Protein AF-A0A2V8V6S0-F1 (afdb_monomer)

Sequence (334 aa):
MSLRTIFLAHAEADHEFARRLTEFLEFGCNVICDTDEGLILPGEDLIGKVENGLATDAIVLLLSEASCPARWPRERWEPVLFEEAHRARVELVTVLLSDCPFPTLLQRRNFVDARTNRLAALRLLKRWIWQRDRGPGQLLNAAFSADLEDFYSRLADKAGTLEVSGAAALRFAREASQQFEAVLWVPCFHRSLAQIAGELGSQLGLCLEGTTEENCRKIQDLLSARRCLLVLDAPDSNVVVALVPQGRTSTLVTFDSVSVVETPESLAYARTLISDRRYAEAYELLYCLLRSGVVPETCARELTWICEHWDRIEEANSLRFRYGPEPSEQLALF

Radius of gyration: 27.66 Å; Cα contacts (8 Å, |Δi|>4): 575; chains: 1; bounding box: 63×36×100 Å

Nearest PDB structures (foldseek):
  7tj4-assembly2_C  TM=7.757E-01  e=2.170E+00  Staphylococcus aureus
  7zub-assembly1_C  TM=7.692E-01  e=7.050E+00  Homo sapiens
  6vwp-assembly2_E  TM=5.386E-01  e=6.665E+00  Escherichia coli K-12
  6vwp-assembly2_C  TM=5.350E-01  e=5.957E+00  Escherichia coli K-12

pLDDT: mean 90.43, std 10.06, range [41.03, 98.19]

Secondary structure (DSSP, 8-state):
----EEEEEB-GGGHHHHHHHHHHHHHHSS-EEE-GGGB--TT--HHHHHHHHTTSSEEEEEE-TTTS-S---HHHHHIIIIIIHHHHTPEEEEEE-S-----GGGGGSEEEE-SS-HHHHHHHHHHHHHHHHHSS------PPPGGGHHHIIIIISS--EEEE-HHHHHHHHHHGGGGSSEEEEEE-TT--HHHHHHHHHHHHT--B-S-HHHHHHHHHHHHHHS-EEEEEES--HHHHHHH--SSS-EEEEESS-S---PPP-SHHHHHHHHHTTBHHHHHHHHHHHHHTTSSHHHHHHHHHHHHHHTT-HHHHHHHHHHHS----------

Foldseek 3Di:
DQFAEEEEADEPVCLVLLVVLQVQQVLQHNYHYPRVLNYADVPGASLNSLVVCLQGQEYEYEDDQRRDDPDDDCVRRVCSVPVSSVVSNYAYAYEYQYDDDDDCVNVVAHYHYPPPPVVVSSQLVLLQSLVVVVHPGGRDDDDDPPVCVVVCVAALSAAHEDEDAPVNVVVCCVRCCSSFNHEAEFEAVPDDLLRRLLSLCVVVVHQQLAASQVSLVVQLVVQQAGQYEYEYFQHDPVNCVSHVHNHRYHYYYHNHGPDDDDDDLDPVSLVVCVVSNSLNVSLVSLVVCCVVVNVNLVSLVSNLVSCVSHVVNVSSVVSCVVRNPDPDPPPPPD

Mean predicted aligned error: 6.52 Å

Structure (mmCIF, N/CA/C/O backbone):
data_AF-A0A2V8V6S0-F1
#
_entry.id   AF-A0A2V8V6S0-F1
#
loop_
_atom_site.group_PDB
_atom_site.id
_atom_site.type_symbol
_atom_site.label_atom_id
_atom_site.label_alt_id
_atom_site.label_comp_id
_atom_site.label_asym_id
_atom_site.label_entity_id
_atom_site.label_seq_id
_atom_site.pdbx_PDB_ins_code
_atom_site.Cartn_x
_atom_site.Cartn_y
_atom_site.Cartn_z
_atom_site.occupancy
_atom_site.B_iso_or_equiv
_atom_site.auth_seq_id
_atom_site.auth_comp_id
_atom_site.auth_asym_id
_atom_site.auth_atom_id
_atom_site.pdbx_PDB_model_num
ATOM 1 N N . MET A 1 1 ? -16.111 1.915 -3.598 1.00 55.75 1 MET A N 1
ATOM 2 C CA . MET A 1 1 ? -15.662 3.315 -3.442 1.00 55.75 1 MET A CA 1
ATOM 3 C C . MET A 1 1 ? -14.436 3.269 -2.565 1.00 55.75 1 MET A C 1
ATOM 5 O O . MET A 1 1 ? -14.460 2.506 -1.606 1.00 55.75 1 MET A O 1
ATOM 9 N N . SER A 1 2 ? -13.383 3.989 -2.945 1.00 77.88 2 SER A N 1
ATOM 10 C CA . SER A 1 2 ? -12.164 4.044 -2.140 1.00 77.88 2 SER A CA 1
ATOM 11 C C . SER A 1 2 ? -12.395 4.956 -0.943 1.00 77.88 2 SER A C 1
ATOM 13 O O . SER A 1 2 ? -12.969 6.030 -1.124 1.00 77.88 2 SER A O 1
ATOM 15 N N . LEU A 1 3 ? -12.019 4.499 0.252 1.00 87.19 3 LEU A N 1
ATOM 16 C CA . LEU A 1 3 ? -12.174 5.281 1.478 1.00 87.19 3 LEU A CA 1
ATOM 17 C C . LEU A 1 3 ? -11.109 6.378 1.490 1.00 87.19 3 LEU A C 1
ATOM 19 O O . LEU A 1 3 ? -9.930 6.078 1.314 1.00 87.19 3 LEU A O 1
ATOM 23 N N . ARG A 1 4 ? -11.510 7.631 1.697 1.00 93.50 4 ARG A N 1
ATOM 24 C CA . ARG A 1 4 ? -10.605 8.784 1.765 1.00 93.50 4 ARG A CA 1
ATOM 25 C C . ARG A 1 4 ? -10.715 9.533 3.077 1.00 93.50 4 ARG A C 1
ATOM 27 O O . ARG A 1 4 ? -9.692 10.006 3.555 1.00 93.50 4 ARG A O 1
ATOM 34 N N . THR A 1 5 ? -11.907 9.637 3.654 1.00 96.69 5 THR A N 1
ATOM 35 C CA . THR A 1 5 ? -12.117 10.328 4.934 1.00 96.69 5 THR A CA 1
ATOM 36 C C . THR A 1 5 ? -12.611 9.368 6.006 1.00 96.69 5 THR A C 1
ATOM 38 O O . THR A 1 5 ? -13.506 8.552 5.767 1.00 96.69 5 THR A O 1
ATOM 41 N N . ILE A 1 6 ? -12.001 9.443 7.189 1.00 97.50 6 ILE A N 1
ATOM 42 C CA . ILE A 1 6 ? -12.352 8.611 8.339 1.00 97.50 6 ILE A CA 1
ATOM 43 C C . ILE A 1 6 ? -12.619 9.499 9.549 1.00 97.50 6 ILE A C 1
ATOM 45 O O . ILE A 1 6 ? -11.730 10.199 10.017 1.00 97.50 6 ILE A O 1
ATOM 49 N N . PHE A 1 7 ? -13.815 9.409 10.114 1.00 98.12 7 PHE A N 1
ATOM 50 C CA . PHE A 1 7 ? -14.162 10.098 11.351 1.00 98.12 7 PHE A CA 1
ATOM 51 C C . PHE A 1 7 ? -13.888 9.203 12.567 1.00 98.12 7 PHE A C 1
ATOM 53 O O . PHE A 1 7 ? -14.372 8.068 12.620 1.00 98.12 7 PHE A O 1
ATOM 60 N N . LEU A 1 8 ? -13.135 9.684 13.562 1.00 98.19 8 LEU A N 1
ATOM 61 C CA . LEU A 1 8 ? -12.822 8.911 14.773 1.00 98.19 8 LEU A CA 1
ATOM 62 C C . LEU A 1 8 ? -13.657 9.403 15.959 1.00 98.19 8 LEU A C 1
ATOM 64 O O . LEU A 1 8 ? -13.245 10.316 16.663 1.00 98.19 8 LEU A O 1
ATOM 68 N N . ALA A 1 9 ? -14.805 8.785 16.233 1.00 97.88 9 ALA A N 1
ATOM 69 C CA . ALA A 1 9 ? -15.647 9.176 17.366 1.00 97.88 9 ALA A CA 1
ATOM 70 C C . ALA A 1 9 ? -15.114 8.572 18.678 1.00 97.88 9 ALA A C 1
ATOM 72 O O . ALA A 1 9 ? -15.084 7.344 18.829 1.00 97.88 9 ALA A O 1
ATOM 73 N N . HIS A 1 10 ? -14.682 9.418 19.620 1.00 98.00 10 HIS A N 1
ATOM 74 C CA . HIS A 1 10 ? -13.967 8.966 20.820 1.00 98.00 10 HIS A CA 1
ATOM 75 C C . HIS A 1 10 ? -14.057 9.932 22.008 1.00 98.00 10 HIS A C 1
ATOM 77 O O . HIS A 1 10 ? -14.316 11.120 21.840 1.00 98.00 10 HIS A O 1
ATOM 83 N N . ALA A 1 11 ? -13.835 9.426 23.223 1.00 97.56 11 ALA A N 1
ATOM 84 C CA . ALA A 1 11 ? -13.769 10.254 24.428 1.00 97.56 11 ALA A CA 1
ATOM 85 C C . ALA A 1 11 ? -12.364 10.833 24.647 1.00 97.56 11 ALA A C 1
ATOM 87 O O . ALA A 1 11 ? -11.380 10.251 24.200 1.00 97.56 11 ALA A O 1
ATOM 88 N N . GLU A 1 12 ? -12.257 11.913 25.425 1.00 96.81 12 GLU A N 1
ATOM 89 C CA . GLU A 1 12 ? -10.976 12.544 25.800 1.00 96.81 12 GLU A CA 1
ATOM 90 C C . GLU A 1 12 ? -9.948 11.538 26.346 1.00 96.81 12 GLU A C 1
ATOM 92 O O . GLU A 1 12 ? -8.777 11.566 25.978 1.00 96.81 12 GLU A O 1
ATOM 97 N N . ALA A 1 13 ? -10.392 10.579 27.166 1.00 96.88 13 ALA A N 1
ATOM 98 C CA . ALA A 1 13 ? -9.525 9.539 27.724 1.00 96.88 13 ALA A CA 1
ATOM 99 C C . ALA A 1 13 ? -8.892 8.619 26.657 1.00 96.88 13 ALA A C 1
ATOM 101 O O . ALA A 1 13 ? -7.851 8.012 26.908 1.00 96.88 13 ALA A O 1
ATOM 102 N N . ASP A 1 14 ? -9.501 8.527 25.472 1.00 97.62 14 ASP A N 1
ATOM 103 C CA . ASP A 1 14 ? -9.060 7.696 24.351 1.00 97.62 14 ASP A CA 1
ATOM 104 C C . ASP A 1 14 ? -8.341 8.510 23.258 1.00 97.62 14 ASP A C 1
ATOM 106 O O . ASP A 1 14 ? -7.892 7.937 22.260 1.00 97.62 14 ASP A O 1
ATOM 110 N N . HIS A 1 15 ? -8.200 9.830 23.432 1.00 97.00 15 HIS A N 1
ATOM 111 C CA . HIS A 1 15 ? -7.678 10.741 22.408 1.00 97.00 15 HIS A CA 1
ATOM 112 C C . HIS A 1 15 ? -6.252 10.389 21.969 1.00 97.00 15 HIS A C 1
ATOM 114 O O . HIS A 1 15 ? -5.923 10.422 20.783 1.00 97.00 15 HIS A O 1
ATOM 120 N N . GLU A 1 16 ? -5.407 9.933 22.897 1.00 97.12 16 GLU A N 1
ATOM 121 C CA . GLU A 1 16 ? -4.062 9.473 22.548 1.00 97.12 16 GLU A CA 1
ATOM 122 C C . GLU A 1 16 ? -4.091 8.252 21.612 1.00 97.12 16 GLU A C 1
ATOM 124 O O . GLU A 1 16 ? -3.303 8.167 20.665 1.00 97.12 16 GLU A O 1
ATOM 129 N N . PHE A 1 17 ? -5.002 7.302 21.851 1.00 97.56 17 PHE A N 1
ATOM 130 C CA . PHE A 1 17 ? -5.165 6.145 20.975 1.00 97.56 17 PHE A CA 1
ATOM 131 C C . PHE A 1 17 ? -5.710 6.569 19.609 1.00 97.56 17 PHE A C 1
ATOM 133 O O . PHE A 1 17 ? -5.192 6.100 18.596 1.00 97.56 17 PHE A O 1
ATOM 140 N N . ALA A 1 18 ? -6.696 7.471 19.576 1.00 98.00 18 ALA A N 1
ATOM 141 C CA . ALA A 1 18 ? -7.246 8.017 18.338 1.00 98.00 18 ALA A CA 1
ATOM 142 C C . ALA A 1 18 ? -6.154 8.683 17.487 1.00 98.00 18 ALA A C 1
ATOM 144 O O . ALA A 1 18 ? -5.999 8.340 16.320 1.00 98.00 18 ALA A O 1
ATOM 145 N N . ARG A 1 19 ? -5.305 9.525 18.090 1.00 98.00 19 ARG A N 1
ATOM 146 C CA . ARG A 1 19 ? -4.177 10.176 17.404 1.00 98.00 19 ARG A CA 1
ATOM 147 C C . ARG A 1 19 ? -3.168 9.171 16.844 1.00 98.00 19 ARG A C 1
ATOM 149 O O . ARG A 1 19 ? -2.745 9.296 15.699 1.00 98.00 19 ARG A O 1
ATOM 156 N N . ARG A 1 20 ? -2.798 8.146 17.621 1.00 97.50 20 ARG A N 1
ATOM 157 C CA . ARG A 1 20 ? -1.903 7.072 17.145 1.00 97.50 20 ARG A CA 1
ATOM 158 C C . ARG A 1 20 ? -2.529 6.274 16.001 1.00 97.50 20 ARG A C 1
ATOM 160 O O . ARG A 1 20 ? -1.823 5.874 15.079 1.00 97.50 20 ARG A O 1
ATOM 167 N N . LEU A 1 21 ? -3.835 6.014 16.071 1.00 97.81 21 LEU A N 1
ATOM 168 C CA . LEU A 1 21 ? -4.572 5.351 15.001 1.00 97.81 21 LEU A CA 1
ATOM 169 C C . LEU A 1 21 ? -4.559 6.211 13.732 1.00 97.81 21 LEU A C 1
ATOM 171 O O . LEU A 1 21 ? -4.250 5.683 12.670 1.00 97.81 21 LEU A O 1
ATOM 175 N N . THR A 1 22 ? -4.801 7.515 13.850 1.00 98.00 22 THR A N 1
ATOM 176 C CA . THR A 1 22 ? -4.700 8.476 12.744 1.00 98.00 22 THR A CA 1
ATOM 177 C C . THR A 1 22 ? -3.333 8.441 12.088 1.00 98.00 22 THR A C 1
ATOM 179 O O . THR A 1 22 ? -3.247 8.132 10.906 1.00 98.00 22 THR A O 1
ATOM 182 N N . GLU A 1 23 ? -2.255 8.635 12.851 1.00 96.75 23 GLU A N 1
ATOM 183 C CA . GLU A 1 23 ? -0.890 8.590 12.309 1.00 96.75 23 GLU A CA 1
ATOM 184 C C . GLU A 1 23 ? -0.616 7.275 11.566 1.00 96.75 23 GLU A C 1
ATOM 186 O O . GLU A 1 23 ? -0.041 7.267 10.478 1.00 96.75 23 GLU A O 1
ATOM 191 N N . PHE A 1 24 ? -1.063 6.152 12.133 1.00 97.00 24 PHE A N 1
ATOM 192 C CA . PHE A 1 24 ? -0.881 4.835 11.536 1.00 97.00 24 PHE A CA 1
ATOM 193 C C . PHE A 1 24 ? -1.668 4.657 10.231 1.00 97.00 24 PHE A C 1
ATOM 195 O O . PHE A 1 24 ? -1.145 4.088 9.268 1.00 97.00 24 PHE A O 1
ATOM 202 N N . LEU A 1 25 ? -2.924 5.110 10.194 1.00 96.12 25 LEU A N 1
ATOM 203 C CA . LEU A 1 25 ? -3.791 4.985 9.027 1.00 96.12 25 LEU A CA 1
ATOM 204 C C . LEU A 1 25 ? -3.408 5.975 7.928 1.00 96.12 25 LEU A C 1
ATOM 206 O O . LEU A 1 25 ? -3.307 5.558 6.784 1.00 96.12 25 LEU A O 1
ATOM 210 N N . GLU A 1 26 ? -3.127 7.236 8.237 1.00 95.38 26 GLU A N 1
ATOM 211 C CA . GLU A 1 26 ? -2.705 8.230 7.238 1.00 95.38 26 GLU A CA 1
ATOM 212 C C . GLU A 1 26 ? -1.331 7.891 6.647 1.00 95.38 26 GLU A C 1
ATOM 214 O O . GLU A 1 26 ? -1.088 8.054 5.450 1.00 95.38 26 GLU A O 1
ATOM 219 N N . PHE A 1 27 ? -0.422 7.332 7.454 1.00 93.31 27 PHE A N 1
ATOM 220 C CA . PHE A 1 27 ? 0.830 6.800 6.928 1.00 93.31 27 PHE A CA 1
ATOM 221 C C . PHE A 1 27 ? 0.596 5.552 6.061 1.00 93.31 27 PHE A C 1
ATOM 223 O O . PHE A 1 27 ? 1.146 5.438 4.959 1.00 93.31 27 PHE A O 1
ATOM 230 N N . GLY A 1 28 ? -0.199 4.601 6.558 1.00 92.75 28 GLY A N 1
ATOM 231 C CA . GLY A 1 28 ? -0.378 3.266 5.982 1.00 92.75 28 GLY A CA 1
ATOM 232 C C . GLY A 1 28 ? -1.436 3.147 4.880 1.00 92.75 28 GLY A C 1
ATOM 233 O O . GLY A 1 28 ? -1.465 2.127 4.193 1.00 92.75 28 GLY A O 1
ATOM 234 N N . CYS A 1 29 ? -2.277 4.159 4.705 1.00 91.81 29 CYS A N 1
ATOM 235 C CA . CYS A 1 29 ? -3.378 4.232 3.746 1.00 91.81 29 CYS A CA 1
ATOM 236 C C . CYS A 1 29 ? -3.431 5.636 3.125 1.00 91.81 29 CYS A C 1
ATOM 238 O O . CYS A 1 29 ? -2.877 6.591 3.656 1.00 91.81 29 CYS A O 1
ATOM 240 N N . ASN A 1 30 ? -4.119 5.793 1.996 1.00 89.75 30 ASN A N 1
ATOM 241 C CA . ASN A 1 30 ? -4.345 7.107 1.378 1.00 89.75 30 ASN A CA 1
ATOM 242 C C . ASN A 1 30 ? -5.616 7.771 1.938 1.00 89.75 30 ASN A C 1
ATOM 244 O O . ASN A 1 30 ? -6.517 8.125 1.180 1.00 89.75 30 ASN A O 1
ATOM 248 N N . VAL A 1 31 ? -5.690 7.888 3.266 1.00 94.62 31 VAL A N 1
ATOM 249 C CA . VAL A 1 31 ? -6.842 8.435 4.003 1.00 94.62 31 VAL A CA 1
ATOM 250 C C . VAL A 1 31 ? -6.445 9.671 4.801 1.00 94.62 31 VAL A C 1
ATOM 252 O O . VAL A 1 31 ? -5.266 9.864 5.088 1.00 94.62 31 VAL A O 1
ATOM 255 N N . ILE A 1 32 ? -7.441 10.470 5.166 1.00 96.88 32 ILE A N 1
ATOM 256 C CA . ILE A 1 32 ? -7.360 11.597 6.097 1.00 96.88 32 ILE A CA 1
ATOM 257 C C . ILE A 1 32 ? -8.317 11.293 7.250 1.00 96.88 32 ILE A C 1
ATOM 259 O O . ILE A 1 32 ? -9.442 10.842 7.000 1.00 96.88 32 ILE A O 1
ATOM 263 N N . CYS A 1 33 ? -7.876 11.494 8.492 1.00 97.50 33 CYS A N 1
ATOM 264 C CA . CYS A 1 33 ? -8.685 11.181 9.668 1.00 97.50 33 CYS A CA 1
ATOM 265 C C . CYS A 1 33 ? -9.085 12.432 10.460 1.00 97.50 33 CYS A C 1
ATOM 267 O O . CYS A 1 33 ? -8.239 13.136 11.015 1.00 97.50 33 CYS A O 1
ATOM 269 N N . ASP A 1 34 ? -10.391 12.627 10.629 1.00 97.25 34 ASP A N 1
ATOM 270 C CA . ASP A 1 34 ? -10.972 13.705 11.428 1.00 97.25 34 ASP A CA 1
ATOM 271 C C . ASP A 1 34 ? -10.947 13.300 12.907 1.00 97.25 34 ASP A C 1
ATOM 273 O O . ASP A 1 34 ? -11.906 12.764 13.470 1.00 97.25 34 ASP A O 1
ATOM 277 N N . THR A 1 35 ? -9.780 13.488 13.526 1.00 97.25 35 THR A N 1
ATOM 278 C CA . THR A 1 35 ? -9.541 13.096 14.923 1.00 97.25 35 THR A CA 1
ATOM 279 C C . THR A 1 35 ? -10.143 14.124 15.869 1.00 97.25 35 THR A C 1
ATOM 281 O O . THR A 1 35 ? -11.018 13.789 16.658 1.00 97.25 35 THR A O 1
ATOM 284 N N . ASP A 1 36 ? -9.732 15.386 15.763 1.00 96.31 36 ASP A N 1
ATOM 285 C CA . ASP A 1 36 ? -10.125 16.426 16.721 1.00 96.31 36 ASP A CA 1
ATOM 286 C C . ASP A 1 36 ? -11.634 16.715 16.685 1.00 96.31 36 ASP A C 1
ATOM 288 O O . ASP A 1 36 ? -12.263 16.879 17.727 1.00 96.31 36 ASP A O 1
ATOM 292 N N . GLU A 1 37 ? -12.253 16.696 15.501 1.00 95.25 37 GLU A N 1
ATOM 293 C CA . GLU A 1 37 ? -13.707 16.872 15.359 1.00 95.25 37 GLU A CA 1
ATOM 294 C C . GLU A 1 37 ? -14.506 15.711 15.980 1.00 95.25 37 GLU A C 1
ATOM 296 O O . GLU A 1 37 ? -15.631 15.889 16.471 1.00 95.25 37 GLU A O 1
ATOM 301 N N . GLY A 1 38 ? -13.904 14.521 16.005 1.00 96.00 38 GLY A N 1
ATOM 302 C CA . GLY A 1 38 ? -14.465 13.309 16.587 1.00 96.00 38 GLY A CA 1
ATOM 303 C C . GLY A 1 38 ? -14.388 13.222 18.112 1.00 96.00 38 GLY A C 1
ATOM 304 O O . GLY A 1 38 ? -15.022 12.338 18.699 1.00 96.00 38 GLY A O 1
ATOM 305 N N . LEU A 1 39 ? -13.684 14.149 18.769 1.00 97.44 39 LEU A N 1
ATOM 306 C CA . LEU A 1 39 ? -13.567 14.212 20.224 1.00 97.44 39 LEU A CA 1
ATOM 307 C C . LEU A 1 39 ? -14.901 14.591 20.883 1.00 97.44 39 LEU A C 1
ATOM 309 O O . LEU A 1 39 ? -15.422 15.680 20.647 1.00 97.44 39 LEU A O 1
ATOM 313 N N . ILE A 1 40 ? -15.449 13.715 21.728 1.00 96.31 40 ILE A N 1
ATOM 314 C CA . ILE A 1 40 ? -16.681 13.958 22.495 1.00 96.31 40 ILE A CA 1
ATOM 315 C C . ILE A 1 40 ? -16.444 15.086 23.505 1.00 96.31 40 ILE A C 1
ATOM 317 O O . ILE A 1 40 ? -15.696 14.920 24.472 1.00 96.31 40 ILE A O 1
ATOM 321 N N . LEU A 1 41 ? -17.113 16.222 23.297 1.00 95.06 41 LEU A N 1
ATOM 322 C CA . LEU A 1 41 ? -17.029 17.386 24.17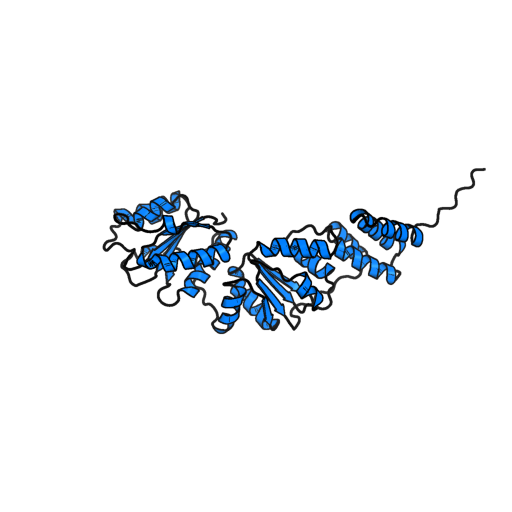6 1.00 95.06 41 LEU A CA 1
ATOM 323 C C . LEU A 1 41 ? -18.058 17.314 25.321 1.00 95.06 41 LEU A C 1
ATOM 325 O O . LEU A 1 41 ? -19.015 16.536 25.267 1.00 95.06 41 LEU A O 1
ATOM 329 N N . PRO A 1 42 ? -17.913 18.140 26.377 1.00 91.44 42 PRO A N 1
ATOM 330 C CA . PRO A 1 42 ? -18.890 18.194 27.458 1.00 91.44 42 PRO A CA 1
ATOM 331 C C . PRO A 1 42 ? -20.312 18.487 26.956 1.00 91.44 42 PRO A C 1
ATOM 333 O O . PRO A 1 42 ? -20.564 19.516 26.335 1.00 91.44 42 PRO A O 1
ATOM 336 N N . GLY A 1 43 ? -21.253 17.594 27.276 1.00 89.81 43 GLY A N 1
ATOM 337 C CA . GLY A 1 43 ? -22.654 17.688 26.844 1.00 89.81 43 GLY A CA 1
ATOM 338 C C . GLY A 1 43 ? -22.965 16.962 25.532 1.00 89.81 43 GLY A C 1
ATOM 339 O O . GLY A 1 43 ? -24.138 16.825 25.194 1.00 89.81 43 GLY A O 1
ATOM 340 N N . GLU A 1 44 ? -21.948 16.459 24.834 1.00 93.19 44 GLU A N 1
ATOM 341 C CA . GLU A 1 44 ? -22.098 15.568 23.686 1.00 93.19 44 GLU A CA 1
ATOM 342 C C . GLU A 1 44 ? -22.032 14.098 24.120 1.00 93.19 44 GLU A C 1
ATOM 344 O O . GLU A 1 44 ? -21.654 13.764 25.246 1.00 93.19 44 GLU A O 1
ATOM 349 N N . ASP A 1 45 ? -22.381 13.196 23.207 1.00 91.88 45 ASP A N 1
ATOM 350 C CA . ASP A 1 45 ? -22.153 11.767 23.379 1.00 91.88 45 ASP A CA 1
ATOM 351 C C . ASP A 1 45 ? -21.752 11.092 22.068 1.00 91.88 45 ASP A C 1
ATOM 353 O O . ASP A 1 45 ? -21.773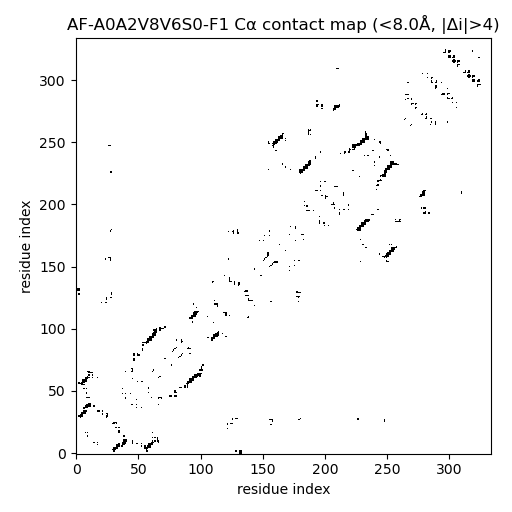 11.688 20.988 1.00 91.88 45 ASP A O 1
ATOM 357 N N . LEU A 1 46 ? -21.366 9.820 22.182 1.00 93.25 46 LEU A N 1
ATOM 358 C CA . LEU A 1 46 ? -20.877 9.024 21.065 1.00 93.25 46 LEU A CA 1
ATOM 359 C C . LEU A 1 46 ? -21.887 8.932 19.913 1.00 93.25 46 LEU A C 1
ATOM 361 O O . LEU A 1 46 ? -21.472 8.933 18.760 1.00 93.25 46 LEU A O 1
ATOM 365 N N . ILE A 1 47 ? -23.192 8.863 20.204 1.00 92.94 47 ILE A N 1
ATOM 366 C CA . ILE A 1 47 ? -24.227 8.759 19.164 1.00 92.94 47 ILE A CA 1
ATOM 367 C C . ILE A 1 47 ? -24.329 10.071 18.392 1.00 92.94 47 ILE A C 1
ATOM 369 O O . ILE A 1 47 ? -24.301 10.036 17.165 1.00 92.94 47 ILE A O 1
ATOM 373 N N . GLY A 1 48 ? -24.342 11.209 19.094 1.00 92.75 48 GLY A N 1
ATOM 374 C CA . GLY A 1 48 ? -24.315 12.527 18.453 1.00 92.75 48 GLY A CA 1
ATOM 375 C C . GLY A 1 48 ? -23.074 12.737 17.580 1.00 92.75 48 GLY A C 1
ATOM 376 O O . GLY A 1 48 ? -23.153 13.305 16.493 1.00 92.75 48 GLY A O 1
ATOM 377 N N . LYS A 1 49 ? -21.917 12.201 17.987 1.00 94.69 49 LYS A N 1
ATOM 378 C CA . LYS A 1 49 ? -20.710 12.236 17.147 1.00 94.69 49 LYS A CA 1
ATOM 379 C C . LYS A 1 49 ? -20.837 11.438 15.856 1.00 94.69 49 LYS A C 1
ATOM 381 O O . LYS A 1 49 ? -20.258 11.844 14.853 1.00 94.69 49 LYS A O 1
ATOM 386 N N . VAL A 1 50 ? -21.591 10.339 15.845 1.00 93.19 50 VAL A N 1
ATOM 387 C CA . VAL A 1 50 ? -21.836 9.599 14.598 1.00 93.19 50 VAL A CA 1
ATOM 388 C C . VAL A 1 50 ? -22.625 10.447 13.612 1.00 93.19 50 VAL A C 1
ATOM 390 O O . VAL A 1 50 ? -22.266 10.464 12.440 1.00 93.19 50 VAL A O 1
ATOM 393 N N . GLU A 1 51 ? -23.640 11.178 14.082 1.00 93.31 51 GLU A N 1
ATOM 394 C CA . GLU A 1 51 ? -24.436 12.085 13.243 1.00 93.31 51 GLU A CA 1
ATOM 395 C C . GLU A 1 51 ? -23.544 13.143 12.568 1.00 93.31 51 GLU A C 1
ATOM 397 O O . GLU A 1 51 ? -23.663 13.373 11.363 1.00 93.31 51 GLU A O 1
ATOM 402 N N . ASN A 1 52 ? -22.580 13.706 13.307 1.00 93.62 52 ASN A N 1
ATOM 403 C CA . ASN A 1 52 ? -21.599 14.656 12.766 1.00 93.62 52 ASN A CA 1
ATOM 404 C C . ASN A 1 52 ? -20.695 14.028 11.688 1.00 93.62 52 ASN A C 1
ATOM 406 O O . ASN A 1 52 ? -20.343 14.685 10.711 1.00 93.62 52 ASN A O 1
ATOM 410 N N . GLY A 1 53 ? -20.338 12.751 11.848 1.00 93.69 53 GLY A N 1
ATOM 411 C CA . GLY A 1 53 ? -19.446 12.021 10.945 1.00 93.69 53 GLY A CA 1
ATOM 412 C C . GLY A 1 53 ? -20.110 11.443 9.690 1.00 93.69 53 GLY A C 1
ATOM 413 O O . GLY A 1 53 ? -19.407 10.872 8.856 1.00 93.69 53 GLY A O 1
ATOM 414 N N . LEU A 1 54 ? -21.434 11.563 9.511 1.00 94.62 54 LEU A N 1
ATOM 415 C CA . LEU A 1 54 ? -22.171 10.921 8.403 1.00 94.62 54 LEU A CA 1
ATOM 416 C C . LEU A 1 54 ? -21.735 11.373 6.998 1.00 94.62 54 LEU A C 1
ATOM 418 O O . LEU A 1 54 ? -22.042 10.693 6.022 1.00 94.62 54 LEU A O 1
ATOM 422 N N . ALA A 1 55 ? -21.042 12.510 6.881 1.00 93.75 55 ALA A N 1
ATOM 423 C CA . ALA A 1 55 ? -20.504 13.010 5.615 1.00 93.75 55 ALA A CA 1
ATOM 424 C C . ALA A 1 55 ? -19.170 12.352 5.199 1.00 93.75 55 ALA A C 1
ATOM 426 O O . ALA A 1 55 ? -18.696 12.600 4.089 1.00 93.75 55 ALA A O 1
ATOM 427 N N . THR A 1 56 ? -18.560 11.545 6.072 1.00 95.50 56 THR A N 1
ATOM 428 C CA . THR A 1 56 ? -17.296 10.839 5.802 1.00 95.50 56 THR A CA 1
ATOM 429 C C . THR A 1 56 ? -17.515 9.482 5.130 1.00 95.50 56 THR A C 1
ATOM 431 O O . THR A 1 56 ? -18.632 8.963 5.095 1.00 95.50 56 THR A O 1
ATOM 434 N N . ASP A 1 57 ? -16.450 8.883 4.589 1.00 95.12 57 ASP A N 1
ATOM 435 C CA . ASP A 1 57 ? -16.538 7.555 3.967 1.00 95.12 57 ASP A CA 1
ATOM 436 C C . ASP A 1 57 ? -16.633 6.424 5.006 1.00 95.12 57 ASP A C 1
ATOM 438 O O . ASP A 1 57 ? -17.254 5.382 4.758 1.00 95.12 57 ASP A O 1
ATOM 442 N N . ALA A 1 58 ? -16.018 6.614 6.178 1.00 95.56 58 ALA A N 1
ATOM 443 C CA . ALA A 1 58 ? -16.077 5.671 7.286 1.00 95.56 58 ALA A CA 1
ATOM 444 C C . ALA A 1 58 ? -16.066 6.364 8.653 1.00 95.56 58 ALA A C 1
ATOM 446 O O . ALA A 1 58 ? -15.369 7.352 8.858 1.00 95.56 58 ALA A O 1
ATOM 447 N N . ILE A 1 59 ? -16.761 5.772 9.622 1.00 97.06 59 ILE A N 1
ATOM 448 C CA . ILE A 1 59 ? -16.743 6.195 11.024 1.00 97.06 59 ILE A CA 1
ATOM 449 C C . ILE A 1 59 ? -16.181 5.054 11.868 1.00 97.06 59 ILE A C 1
ATOM 451 O O . ILE A 1 59 ? -16.694 3.932 11.834 1.00 97.06 59 ILE A O 1
ATOM 455 N N . VAL A 1 60 ? -15.153 5.348 12.662 1.00 97.56 60 VAL A N 1
ATOM 456 C CA . VAL A 1 60 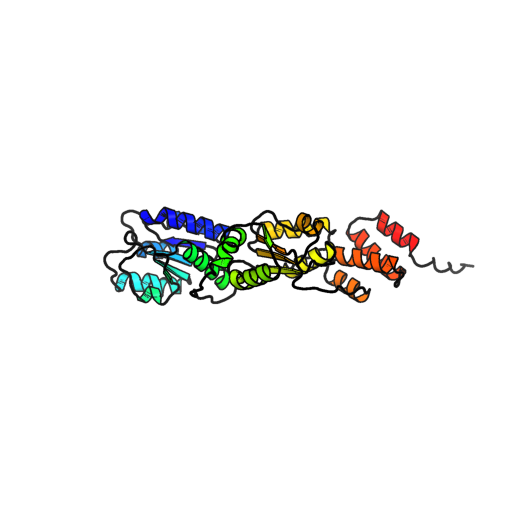? -14.608 4.434 13.669 1.00 97.56 60 VAL A CA 1
ATOM 457 C C . VAL A 1 60 ? -15.109 4.860 15.045 1.00 97.56 60 VAL A C 1
ATOM 459 O O . VAL A 1 60 ? -14.784 5.938 15.535 1.00 97.56 60 VAL A O 1
ATOM 462 N N . LEU A 1 61 ? -15.889 3.990 15.681 1.00 97.25 61 LEU A N 1
ATOM 463 C CA . LEU A 1 61 ? -16.370 4.157 17.048 1.00 97.25 61 LEU A CA 1
ATOM 464 C C . LEU A 1 61 ? -15.356 3.563 18.021 1.00 97.25 61 LEU A C 1
ATOM 466 O O . LEU A 1 61 ? -15.178 2.342 18.049 1.00 97.25 61 LEU A O 1
ATOM 470 N N . LEU A 1 62 ? -14.721 4.401 18.836 1.00 97.88 62 LEU A N 1
ATOM 471 C CA . LEU A 1 62 ? -13.844 3.947 19.911 1.00 97.88 62 LEU A CA 1
ATOM 472 C C . LEU A 1 62 ? -14.668 3.741 21.185 1.00 97.88 62 LEU A C 1
ATOM 474 O O . LEU A 1 62 ? -15.078 4.699 21.839 1.00 97.88 62 LEU A O 1
ATOM 478 N N . LEU A 1 63 ? -14.943 2.480 21.522 1.00 97.12 63 LEU A N 1
ATOM 479 C CA . LEU A 1 63 ? -15.727 2.106 22.697 1.00 97.12 63 LEU A CA 1
ATOM 480 C C . LEU A 1 63 ? -14.824 1.918 23.914 1.00 97.12 63 LEU A C 1
ATOM 482 O O . LEU A 1 63 ? -13.973 1.028 23.945 1.00 97.12 63 LEU A O 1
ATOM 486 N N . SER A 1 64 ? -15.064 2.723 24.937 1.00 96.44 64 SER A N 1
ATOM 487 C CA . SER A 1 64 ? -14.459 2.620 26.257 1.00 96.44 64 SER A CA 1
ATOM 488 C C . SER A 1 64 ? -15.508 2.929 27.322 1.00 96.44 64 SER A C 1
ATOM 490 O O . SER A 1 64 ? -16.621 3.367 27.019 1.00 96.44 64 SER A O 1
ATOM 492 N N . GLU A 1 65 ? -15.154 2.733 28.589 1.00 95.06 65 GLU A N 1
ATOM 493 C CA . GLU A 1 65 ? -15.971 3.192 29.718 1.00 95.06 65 GLU A CA 1
ATOM 494 C C . GLU A 1 65 ? -16.264 4.704 29.649 1.00 95.06 65 GLU A C 1
ATOM 496 O O . GLU A 1 65 ? -17.344 5.131 30.045 1.00 95.06 65 GLU A O 1
ATOM 501 N N . ALA A 1 66 ? -15.341 5.504 29.102 1.00 93.88 66 ALA A N 1
ATOM 502 C CA . ALA A 1 66 ? -15.475 6.956 29.012 1.00 93.88 66 ALA A CA 1
ATOM 503 C C . ALA A 1 66 ? -16.338 7.420 27.826 1.00 93.88 66 ALA A C 1
ATOM 505 O O . ALA A 1 66 ? -16.968 8.473 27.912 1.00 93.88 66 ALA A O 1
ATOM 506 N N . SER A 1 67 ? -16.370 6.666 26.722 1.00 93.62 67 SER A N 1
ATOM 507 C CA . SER A 1 67 ? -17.161 7.022 25.534 1.00 93.62 67 SER A CA 1
ATOM 508 C C . SER A 1 67 ? -18.562 6.412 25.533 1.00 93.62 67 SER A C 1
ATOM 510 O O . SER A 1 67 ? -19.478 6.957 24.911 1.00 93.62 67 SER A O 1
ATOM 512 N N . CYS A 1 68 ? -18.753 5.285 26.223 1.00 90.94 68 CYS A N 1
ATOM 513 C CA . CYS A 1 68 ? -20.031 4.588 26.232 1.00 90.94 68 CYS A CA 1
ATOM 514 C C . CYS A 1 68 ? -21.020 5.235 27.209 1.00 90.94 68 CYS A C 1
ATOM 516 O O . CYS A 1 68 ? -20.725 5.369 28.399 1.00 90.94 68 CYS A O 1
ATOM 518 N N . PRO A 1 69 ? -22.248 5.559 26.767 1.00 84.81 69 PRO A N 1
ATOM 519 C CA . PRO A 1 69 ? -23.284 5.988 27.687 1.00 84.81 69 PRO A CA 1
ATOM 520 C C . PRO A 1 69 ? -23.661 4.847 28.641 1.00 84.81 69 PRO A C 1
ATOM 522 O O . PRO A 1 69 ? -23.734 3.678 28.259 1.00 84.81 69 PRO A O 1
ATOM 525 N N . ALA A 1 70 ? -24.005 5.199 29.882 1.00 81.00 70 ALA A N 1
ATOM 526 C CA . ALA A 1 70 ? -24.436 4.229 30.894 1.00 81.00 70 ALA A CA 1
ATOM 527 C C . ALA A 1 70 ? -25.698 3.441 30.484 1.00 81.00 70 ALA A C 1
ATOM 529 O O . ALA A 1 70 ? -25.956 2.350 30.994 1.00 81.00 70 ALA A O 1
ATOM 530 N N . ARG A 1 71 ? -26.513 3.997 29.577 1.00 84.44 71 ARG A N 1
ATOM 531 C CA . ARG A 1 71 ? -27.696 3.347 29.003 1.00 84.44 71 ARG A CA 1
ATOM 532 C C . ARG A 1 71 ? -27.721 3.534 27.492 1.00 84.44 71 ARG A C 1
ATOM 534 O O . ARG A 1 71 ? -27.499 4.635 27.002 1.00 84.44 71 ARG A O 1
ATOM 541 N N . TRP A 1 72 ? -28.100 2.470 26.789 1.00 88.31 72 TRP A N 1
ATOM 542 C CA . TRP A 1 72 ? -28.253 2.433 25.334 1.00 88.31 72 TRP A CA 1
ATOM 543 C C . TRP A 1 72 ? -29.725 2.228 24.942 1.00 88.31 72 TRP A C 1
ATOM 545 O O . TRP A 1 72 ? -30.101 1.122 24.541 1.00 88.31 72 TRP A O 1
ATOM 555 N N . PRO A 1 73 ? -30.585 3.256 25.084 1.00 90.19 73 PRO A N 1
ATOM 556 C CA . PRO A 1 73 ? -31.974 3.165 24.645 1.00 90.19 73 PRO A CA 1
ATOM 557 C C . PRO A 1 73 ? -32.008 2.907 23.140 1.00 90.19 73 PRO A C 1
ATOM 559 O O . PRO A 1 73 ? -31.408 3.649 22.358 1.00 90.19 73 PRO A O 1
ATOM 562 N N . ARG A 1 74 ? -32.664 1.813 22.748 1.00 88.31 74 ARG A N 1
ATOM 563 C CA . ARG A 1 74 ? -32.663 1.306 21.371 1.00 88.31 74 ARG A CA 1
ATOM 564 C C . ARG A 1 74 ? -33.188 2.344 20.386 1.00 88.31 74 ARG A C 1
ATOM 566 O O . ARG A 1 74 ? -32.625 2.502 19.311 1.00 88.31 74 ARG A O 1
ATOM 573 N N . GLU A 1 75 ? -34.181 3.110 20.820 1.00 91.31 75 GLU A N 1
ATOM 574 C CA . GLU A 1 75 ? -34.830 4.186 20.074 1.00 91.31 75 GLU A CA 1
ATOM 575 C C . GLU A 1 75 ? -33.863 5.317 19.696 1.00 91.31 75 GLU A C 1
ATOM 577 O O . GLU A 1 75 ? -34.154 6.077 18.780 1.00 91.31 75 GLU A O 1
ATOM 582 N N . ARG A 1 76 ? -32.724 5.437 20.395 1.00 89.56 76 ARG A N 1
ATOM 583 C CA . ARG A 1 76 ? -31.736 6.492 20.158 1.00 89.56 76 ARG A CA 1
ATOM 584 C C . ARG A 1 76 ? -30.603 6.056 19.237 1.00 89.56 76 ARG A C 1
ATOM 586 O O . ARG A 1 76 ? -30.236 6.798 18.339 1.00 89.56 76 ARG A O 1
ATOM 593 N N . TRP A 1 77 ? -30.010 4.888 19.479 1.00 91.56 77 TRP A N 1
ATOM 594 C CA . TRP A 1 77 ? -28.800 4.489 18.752 1.00 91.56 77 TRP A CA 1
ATOM 595 C C . TRP A 1 77 ? -29.094 3.692 17.478 1.00 91.56 77 TRP A C 1
ATOM 597 O O . TRP A 1 77 ? -28.319 3.778 16.532 1.00 91.56 77 TRP A O 1
ATOM 607 N N . GLU A 1 78 ? -30.173 2.900 17.425 1.00 92.00 78 GLU A N 1
ATOM 608 C CA . GLU A 1 78 ? -30.442 2.034 16.267 1.00 92.00 78 GLU A CA 1
ATOM 609 C C . GLU A 1 78 ? -30.686 2.837 14.978 1.00 92.00 78 GLU A C 1
ATOM 611 O O . GLU A 1 78 ? -30.034 2.514 13.981 1.00 92.00 78 GLU A O 1
ATOM 616 N N . PRO A 1 79 ? -31.503 3.915 14.976 1.00 94.06 79 PRO A N 1
ATOM 617 C CA . PRO A 1 79 ? -31.712 4.720 13.772 1.00 94.06 79 PRO A CA 1
ATOM 618 C C . PRO A 1 79 ? -30.404 5.323 13.246 1.00 94.06 79 PRO A C 1
ATOM 620 O O . PRO A 1 79 ? -30.087 5.166 12.070 1.00 94.06 79 PRO A O 1
ATOM 623 N N . VAL A 1 80 ? -29.590 5.906 14.129 1.00 92.56 80 VAL A N 1
ATOM 624 C CA . VAL A 1 80 ? -28.331 6.569 13.756 1.00 92.56 80 VAL A CA 1
ATOM 625 C C . VAL A 1 80 ? -27.298 5.559 13.241 1.00 92.56 80 VAL A C 1
ATOM 627 O O . VAL A 1 80 ? -26.780 5.680 12.130 1.00 92.56 80 VAL A O 1
ATOM 630 N N . LEU A 1 81 ? -27.018 4.507 14.019 1.00 92.06 81 LEU A N 1
ATOM 631 C CA . LEU A 1 81 ? -25.931 3.568 13.720 1.00 92.06 81 LEU A CA 1
ATOM 632 C C . LEU A 1 81 ? -26.267 2.578 12.593 1.00 92.06 81 LEU A C 1
ATOM 634 O O . LEU A 1 81 ? -25.356 1.974 12.019 1.00 92.06 81 LEU A O 1
ATOM 638 N N . PHE A 1 82 ? -27.551 2.358 12.286 1.00 90.44 82 PHE A N 1
ATOM 639 C CA . PHE A 1 82 ? -27.971 1.392 11.268 1.00 90.44 82 PHE A CA 1
ATOM 640 C C . PHE A 1 82 ? -28.661 2.036 10.078 1.00 90.44 82 PHE A C 1
ATOM 642 O O . PHE A 1 82 ? -28.261 1.739 8.955 1.00 90.44 82 PHE A O 1
ATOM 649 N N . GLU A 1 83 ? -29.685 2.859 10.290 1.00 92.25 83 GLU A N 1
ATOM 650 C CA . GLU A 1 83 ? -30.499 3.390 9.195 1.00 92.25 83 GLU A CA 1
ATOM 651 C C . GLU A 1 83 ? -29.837 4.597 8.536 1.00 92.25 83 GLU A C 1
ATOM 653 O O . GLU A 1 83 ? -29.672 4.616 7.315 1.00 92.25 83 GLU A O 1
ATOM 658 N N . GLU A 1 84 ? -29.425 5.583 9.330 1.00 93.81 84 GLU A N 1
ATOM 659 C CA . GLU A 1 84 ? -28.803 6.813 8.842 1.00 93.81 84 GLU A CA 1
ATOM 660 C C . GLU A 1 84 ? -27.410 6.546 8.290 1.00 93.81 84 GLU A C 1
ATOM 662 O O . GLU A 1 84 ? -27.144 6.914 7.147 1.00 93.81 84 GLU A O 1
ATOM 667 N N . ALA A 1 85 ? -26.573 5.801 9.020 1.00 92.06 85 ALA A N 1
ATOM 668 C CA . ALA A 1 85 ? -25.267 5.377 8.523 1.00 92.06 85 ALA A CA 1
ATOM 669 C C . ALA A 1 85 ? -25.377 4.618 7.184 1.00 92.06 85 ALA A C 1
ATOM 671 O O . ALA A 1 85 ? -24.644 4.882 6.230 1.00 92.06 85 ALA A O 1
ATOM 672 N N . HIS A 1 86 ? -26.355 3.714 7.060 1.00 91.25 86 HIS A N 1
ATOM 673 C CA . HIS A 1 86 ? -26.584 2.998 5.805 1.00 91.25 86 HIS A CA 1
ATOM 674 C C . HIS A 1 86 ? -27.091 3.916 4.684 1.00 91.25 86 HIS A C 1
ATOM 676 O O . HIS A 1 86 ? -26.637 3.798 3.545 1.00 91.25 86 HIS A O 1
ATOM 682 N N . ARG A 1 87 ? -28.002 4.848 4.992 1.00 93.75 87 ARG A N 1
ATOM 683 C CA . ARG A 1 87 ? -28.539 5.826 4.033 1.00 93.75 87 ARG A CA 1
ATOM 684 C C . ARG A 1 87 ? -27.454 6.770 3.517 1.00 93.75 87 ARG A C 1
ATOM 686 O O . ARG A 1 87 ? -27.412 7.028 2.316 1.00 93.75 87 ARG A O 1
ATOM 693 N N . ALA A 1 88 ? -26.577 7.231 4.405 1.00 93.19 88 ALA A N 1
ATOM 694 C CA . ALA A 1 88 ? -25.408 8.041 4.081 1.00 93.19 88 ALA A CA 1
ATOM 695 C C . ALA A 1 88 ? -24.309 7.239 3.362 1.00 93.19 88 ALA A C 1
ATOM 697 O O . ALA A 1 88 ? -23.398 7.825 2.791 1.00 93.19 88 ALA A O 1
ATOM 698 N N . ARG A 1 89 ? -24.430 5.901 3.323 1.00 91.31 89 ARG A N 1
ATOM 699 C CA . ARG A 1 89 ? -23.442 4.965 2.760 1.00 91.31 89 ARG A CA 1
ATOM 700 C C . ARG A 1 89 ? -22.075 5.049 3.444 1.00 91.31 89 ARG A C 1
ATOM 702 O O . ARG A 1 89 ? -21.074 4.681 2.832 1.00 91.31 89 ARG A O 1
ATOM 709 N N . VAL A 1 90 ? -22.055 5.475 4.705 1.00 92.94 90 VAL A N 1
ATOM 710 C CA . VAL A 1 90 ? -20.849 5.505 5.529 1.00 92.94 90 VAL A CA 1
ATOM 711 C C . VAL A 1 90 ? -20.607 4.128 6.140 1.00 92.94 90 VAL A C 1
ATOM 713 O O . VAL A 1 90 ? -21.524 3.456 6.628 1.00 92.94 90 VAL A O 1
ATOM 716 N N . GLU A 1 91 ? -19.362 3.671 6.086 1.00 92.88 91 GLU A N 1
ATOM 717 C CA . GLU A 1 91 ? -18.980 2.405 6.697 1.00 92.88 91 GLU A CA 1
ATOM 718 C C . GLU A 1 91 ? -18.720 2.587 8.192 1.00 92.88 91 GLU A C 1
ATOM 720 O O . GLU A 1 91 ? -17.843 3.342 8.601 1.00 92.88 91 GLU A O 1
ATOM 725 N N . LEU A 1 92 ? -19.459 1.855 9.022 1.00 93.56 92 LEU A N 1
ATOM 726 C CA . LEU A 1 92 ? -19.281 1.895 10.469 1.00 93.56 92 LEU A CA 1
ATOM 727 C C . LEU A 1 92 ? -18.329 0.787 10.918 1.00 93.56 92 LEU A C 1
ATOM 729 O O . LEU A 1 92 ? -18.592 -0.391 10.654 1.00 93.56 92 LEU A O 1
ATOM 733 N N . VAL A 1 93 ? -17.274 1.154 11.644 1.00 95.38 93 VAL A N 1
ATOM 734 C CA . VAL A 1 93 ? -16.345 0.231 12.303 1.00 95.38 93 VAL A CA 1
ATOM 735 C C . VAL A 1 93 ? -16.344 0.491 13.801 1.00 95.38 93 VAL A C 1
ATOM 737 O O . VAL A 1 93 ? -16.269 1.626 14.245 1.00 95.38 93 VAL A O 1
ATOM 740 N N . THR A 1 94 ? -16.428 -0.561 14.604 1.00 95.88 94 THR A N 1
ATOM 741 C CA . THR A 1 94 ? -16.399 -0.471 16.067 1.00 95.88 94 THR A CA 1
ATOM 742 C C . THR A 1 94 ? -15.088 -1.033 16.597 1.00 95.88 94 THR A C 1
ATOM 744 O O . THR A 1 94 ? -14.695 -2.129 16.205 1.00 95.88 94 THR A O 1
ATOM 747 N N . VAL A 1 95 ? -14.428 -0.315 17.503 1.00 97.00 95 VAL A N 1
ATOM 748 C CA . VAL A 1 95 ? -13.182 -0.734 18.154 1.00 97.00 95 VAL A CA 1
ATOM 749 C C . VAL A 1 95 ? -13.378 -0.698 19.664 1.00 97.00 95 VAL A C 1
ATOM 751 O O . VAL A 1 95 ? -13.604 0.361 20.238 1.00 97.00 95 VAL A O 1
ATOM 754 N N . LEU A 1 96 ? -13.283 -1.852 20.318 1.00 96.88 96 LEU A N 1
ATOM 755 C CA . LEU A 1 96 ? -13.427 -1.975 21.768 1.00 96.88 96 LEU A CA 1
ATOM 756 C C . LEU A 1 96 ? -12.073 -1.791 22.465 1.00 96.88 96 LEU A C 1
ATOM 758 O O . LEU A 1 96 ? -11.184 -2.627 22.311 1.00 96.88 96 LEU A O 1
ATOM 762 N N . LEU A 1 97 ? -11.919 -0.713 23.236 1.00 97.31 97 LEU A N 1
ATOM 763 C CA . LEU A 1 97 ? -10.683 -0.344 23.938 1.00 97.31 97 LEU A CA 1
ATOM 764 C C . LEU A 1 97 ? -10.647 -0.809 25.397 1.00 97.31 97 LEU A C 1
ATOM 766 O O . LEU A 1 97 ? -9.568 -1.128 25.904 1.00 97.31 97 LEU A O 1
ATOM 770 N N . SER A 1 98 ? -11.802 -0.854 26.062 1.00 95.62 98 SER A N 1
ATOM 771 C CA . SER A 1 98 ? -11.965 -1.358 27.430 1.00 95.62 98 SER A CA 1
ATOM 772 C C . SER A 1 98 ? -13.345 -1.983 27.632 1.00 95.62 98 SER A C 1
ATOM 774 O O . SER A 1 98 ? -14.232 -1.852 26.786 1.00 95.62 98 SER A O 1
ATOM 776 N N . ASP A 1 99 ? -13.522 -2.705 28.738 1.00 94.06 99 ASP A N 1
ATOM 777 C CA . ASP A 1 99 ? -14.822 -3.267 29.098 1.00 94.06 99 ASP A CA 1
ATOM 778 C C . ASP A 1 99 ? -15.836 -2.148 29.346 1.00 94.06 99 ASP A C 1
ATOM 780 O O . ASP A 1 99 ? -15.636 -1.278 30.189 1.00 94.06 99 ASP A O 1
ATOM 784 N N . CYS A 1 100 ? -16.934 -2.168 28.595 1.00 93.31 100 CYS A N 1
ATOM 785 C CA . CYS A 1 100 ? -17.991 -1.169 28.678 1.00 93.31 100 CYS A CA 1
ATOM 786 C C . CYS A 1 100 ? -19.334 -1.765 28.223 1.00 93.31 100 CYS A C 1
ATOM 788 O O . CYS A 1 100 ? -19.361 -2.761 27.490 1.00 93.31 100 CYS A O 1
ATOM 790 N N . PRO A 1 101 ? -20.472 -1.197 28.659 1.00 90.50 101 PRO A N 1
ATOM 791 C CA . PRO A 1 101 ? -21.776 -1.621 28.173 1.00 90.50 101 PRO A CA 1
ATOM 792 C C . PRO A 1 101 ? -21.997 -1.102 26.747 1.00 90.50 101 PRO A C 1
ATOM 794 O O . PRO A 1 101 ? -21.982 0.105 26.518 1.00 90.50 101 PRO A O 1
ATOM 797 N N . PHE A 1 102 ? -22.262 -2.002 25.798 1.00 92.38 102 PHE A N 1
ATOM 798 C CA . PHE A 1 102 ? -22.658 -1.649 24.431 1.00 92.38 102 PHE A CA 1
ATOM 799 C C . PHE A 1 102 ? -23.651 -2.674 23.842 1.00 92.38 102 PHE A C 1
ATOM 801 O O . PHE A 1 102 ? -23.701 -3.823 24.295 1.00 92.38 102 PHE A O 1
ATOM 808 N N . PRO A 1 103 ? -24.459 -2.303 22.830 1.00 91.56 103 PRO A N 1
ATOM 809 C CA . PRO A 1 103 ? -25.387 -3.223 22.184 1.00 91.56 103 PRO A CA 1
ATOM 810 C C . PRO A 1 103 ? -24.639 -4.307 21.405 1.00 91.56 103 PRO A C 1
ATOM 812 O O . PRO A 1 103 ? -23.874 -4.017 20.487 1.00 91.56 103 PRO A O 1
ATOM 815 N N . THR A 1 104 ? -24.929 -5.578 21.688 1.00 90.25 104 THR A N 1
ATOM 816 C CA . THR A 1 104 ? -24.295 -6.726 21.007 1.00 90.25 104 THR A CA 1
ATOM 817 C C . THR A 1 104 ? -24.526 -6.741 19.492 1.00 90.25 104 THR A C 1
ATOM 819 O O . THR A 1 104 ? -23.763 -7.359 18.754 1.00 90.25 104 THR A O 1
ATOM 822 N N . LEU A 1 105 ? -25.536 -6.016 18.998 1.00 90.56 105 LEU A N 1
ATOM 823 C CA . LEU A 1 105 ? -25.781 -5.823 17.567 1.00 90.56 105 LEU A CA 1
ATOM 824 C C . LEU A 1 105 ? -24.603 -5.157 16.836 1.00 90.56 105 LEU A C 1
ATOM 826 O O . LEU A 1 105 ? -24.414 -5.443 15.655 1.00 90.56 105 LEU A O 1
ATOM 830 N N . LEU A 1 106 ? -23.772 -4.360 17.519 1.00 90.50 106 LEU A N 1
ATOM 831 C CA . LEU A 1 106 ? -22.561 -3.771 16.929 1.00 90.50 106 LEU A CA 1
ATOM 832 C C . LEU A 1 106 ? -21.528 -4.832 16.521 1.00 90.50 106 LEU A C 1
ATOM 834 O O . LEU A 1 106 ? -20.824 -4.655 15.531 1.00 90.50 106 LEU A O 1
ATOM 838 N N . GLN A 1 107 ? -21.502 -5.985 17.199 1.00 90.44 107 GLN A N 1
ATOM 839 C CA . GLN A 1 107 ? -20.602 -7.097 16.860 1.00 90.44 107 GLN A CA 1
ATOM 840 C C . GLN A 1 107 ? -20.962 -7.783 15.537 1.00 90.44 107 GLN A C 1
ATOM 842 O O . GLN A 1 107 ? -20.164 -8.547 15.005 1.00 90.44 107 GLN A O 1
ATOM 847 N N . ARG A 1 108 ? -22.167 -7.546 15.001 1.00 86.19 108 ARG A N 1
ATOM 848 C CA . ARG A 1 108 ? -22.601 -8.118 13.715 1.00 86.19 108 ARG A CA 1
ATOM 849 C C . ARG A 1 108 ? -22.063 -7.343 12.508 1.00 86.19 108 ARG A C 1
ATOM 851 O O . ARG A 1 108 ? -22.251 -7.792 11.380 1.00 86.19 108 ARG A O 1
ATOM 858 N N . ARG A 1 109 ? -21.444 -6.180 12.731 1.00 84.56 109 ARG A N 1
ATOM 859 C CA . ARG A 1 109 ? -20.791 -5.355 11.706 1.00 84.56 109 ARG A CA 1
ATOM 860 C C . ARG A 1 109 ? -19.267 -5.472 11.822 1.00 84.56 109 ARG A C 1
ATOM 862 O O . ARG A 1 109 ? -18.747 -6.395 12.440 1.00 84.56 109 ARG A O 1
ATOM 869 N N . ASN A 1 110 ? -18.555 -4.546 11.190 1.00 90.88 110 ASN A N 1
ATOM 870 C CA . ASN A 1 110 ? -17.116 -4.393 11.320 1.00 90.88 110 ASN A CA 1
ATOM 871 C C . ASN A 1 110 ? -16.772 -4.083 12.789 1.00 90.88 110 ASN A C 1
ATOM 873 O O . ASN A 1 110 ? -16.996 -2.971 13.260 1.00 90.88 110 ASN A O 1
ATOM 877 N N . PHE A 1 111 ? -16.259 -5.077 13.510 1.00 93.88 111 PHE A N 1
ATOM 878 C CA . PHE A 1 111 ? -15.947 -4.989 14.934 1.00 93.88 111 PHE A CA 1
ATOM 879 C C . PHE A 1 111 ? -14.525 -5.488 15.199 1.00 93.88 111 PHE A C 1
ATOM 881 O O . PHE A 1 111 ? -14.132 -6.542 14.700 1.00 93.88 111 PHE A O 1
ATOM 888 N N . VAL A 1 112 ? -13.770 -4.746 16.006 1.00 94.81 112 VAL A N 1
ATOM 889 C CA . VAL A 1 112 ? -12.398 -5.060 16.411 1.00 94.81 112 VAL A CA 1
ATOM 890 C C . VAL A 1 112 ? -12.298 -5.014 17.929 1.00 94.81 112 VAL A C 1
ATOM 892 O O . VAL A 1 112 ? -12.648 -4.018 18.556 1.00 94.81 112 VAL A O 1
ATOM 895 N N . ASP A 1 113 ? -11.773 -6.079 18.526 1.00 94.12 113 ASP A N 1
ATOM 896 C CA . ASP A 1 113 ? -11.430 -6.099 19.946 1.00 94.12 113 ASP A CA 1
ATOM 897 C C . ASP A 1 113 ? -9.965 -5.690 20.133 1.00 94.12 113 ASP A C 1
ATOM 899 O O . ASP A 1 113 ? -9.053 -6.413 19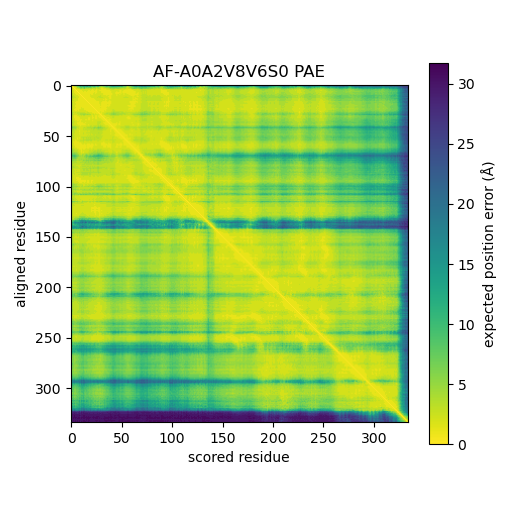.731 1.00 94.12 113 ASP A O 1
ATOM 903 N N . ALA A 1 114 ? -9.740 -4.515 20.718 1.00 95.38 114 ALA A N 1
ATOM 904 C CA . ALA A 1 114 ? -8.418 -3.931 20.924 1.00 95.38 114 ALA A CA 1
ATOM 905 C C . ALA A 1 114 ? -7.981 -3.946 22.399 1.00 95.38 114 ALA A C 1
ATOM 907 O O . ALA A 1 114 ? -6.930 -3.387 22.724 1.00 95.38 114 ALA A O 1
ATOM 908 N N . ARG A 1 115 ? -8.748 -4.591 23.294 1.00 94.25 115 ARG A N 1
ATOM 909 C CA . ARG A 1 115 ? -8.469 -4.619 24.742 1.00 94.25 115 ARG A CA 1
ATOM 910 C C . ARG A 1 115 ? -7.117 -5.257 25.063 1.00 94.25 115 ARG A C 1
ATOM 912 O O . ARG A 1 115 ? -6.397 -4.781 25.934 1.00 94.25 115 ARG A O 1
ATOM 919 N N . THR A 1 116 ? -6.770 -6.334 24.359 1.00 91.12 116 THR A N 1
ATOM 920 C CA . THR A 1 116 ? -5.557 -7.130 24.621 1.00 91.12 116 THR A CA 1
ATOM 921 C C . THR A 1 116 ? -4.391 -6.760 23.712 1.00 91.12 116 THR A C 1
ATOM 923 O O . THR A 1 116 ? -3.245 -6.763 24.155 1.00 91.12 116 THR A O 1
ATOM 926 N N . ASN A 1 117 ? -4.660 -6.440 22.444 1.00 92.00 117 ASN A N 1
ATOM 927 C CA . ASN A 1 117 ? -3.628 -6.128 21.463 1.00 92.00 117 ASN A CA 1
ATOM 928 C C . ASN A 1 117 ? -4.050 -4.966 20.560 1.00 92.00 117 ASN A C 1
ATOM 930 O O . ASN A 1 117 ? -4.620 -5.139 19.481 1.00 92.00 117 ASN A O 1
ATOM 934 N N . ARG A 1 118 ? -3.707 -3.760 21.011 1.00 94.12 118 ARG A N 1
ATOM 935 C CA . ARG A 1 118 ? -3.972 -2.510 20.297 1.00 94.12 118 ARG A CA 1
ATOM 936 C C . ARG A 1 118 ? -3.298 -2.464 18.926 1.00 94.12 118 ARG A C 1
ATOM 938 O O . ARG A 1 118 ? -3.940 -2.082 17.959 1.00 94.12 118 ARG A O 1
ATOM 945 N N . LEU A 1 119 ? -2.045 -2.904 18.804 1.00 94.00 119 LEU A N 1
ATOM 946 C CA . LEU A 1 119 ? -1.327 -2.866 17.524 1.00 94.00 119 LEU A CA 1
ATOM 947 C C . LEU A 1 119 ? -1.966 -3.788 16.473 1.00 94.00 119 LEU A C 1
ATOM 949 O O . LEU A 1 119 ? -2.102 -3.405 15.312 1.00 94.00 119 LEU A O 1
ATOM 953 N N . ALA A 1 120 ? -2.423 -4.976 16.877 1.00 92.75 120 ALA A N 1
ATOM 954 C CA . ALA A 1 120 ? -3.173 -5.856 15.986 1.00 92.75 120 ALA A CA 1
ATOM 955 C C . ALA A 1 120 ? -4.470 -5.191 15.497 1.00 92.75 120 ALA A C 1
ATOM 957 O O . ALA A 1 120 ? -4.791 -5.295 14.314 1.00 92.75 120 ALA A O 1
ATOM 958 N N . ALA A 1 121 ? -5.175 -4.454 16.363 1.00 93.56 121 ALA A N 1
ATOM 959 C CA . ALA A 1 121 ? -6.363 -3.700 15.969 1.00 93.56 121 ALA A CA 1
ATOM 960 C C . ALA A 1 121 ? -6.056 -2.632 14.903 1.00 93.56 121 ALA A C 1
ATOM 962 O O . ALA A 1 121 ? -6.763 -2.558 13.897 1.00 93.56 121 ALA A O 1
ATOM 963 N N . LEU A 1 122 ? -4.962 -1.877 15.062 1.00 95.69 122 LEU A N 1
ATOM 964 C CA . LEU A 1 122 ? -4.485 -0.910 14.061 1.00 95.69 122 LEU A CA 1
ATOM 965 C C . LEU A 1 122 ? -4.231 -1.594 12.703 1.00 95.69 122 LEU A C 1
ATOM 967 O O . LEU A 1 122 ? -4.715 -1.143 11.662 1.00 95.69 122 LEU A O 1
ATOM 971 N N . ARG A 1 123 ? -3.519 -2.729 12.701 1.00 95.50 123 ARG A N 1
ATOM 972 C CA . ARG A 1 123 ? -3.228 -3.501 11.478 1.00 95.50 123 ARG A CA 1
ATOM 973 C C . ARG A 1 123 ? -4.481 -4.100 10.829 1.00 95.50 123 ARG A C 1
ATOM 975 O O . ARG A 1 123 ? -4.535 -4.201 9.601 1.00 95.50 123 ARG A O 1
ATOM 982 N N . LEU A 1 124 ? -5.484 -4.498 11.615 1.00 94.19 124 LEU A N 1
ATOM 983 C CA . LEU A 1 124 ? -6.775 -4.981 11.105 1.00 94.19 124 LEU A CA 1
ATOM 984 C C . LEU A 1 124 ? -7.574 -3.858 10.436 1.00 94.19 124 LEU A C 1
ATOM 986 O O . LEU A 1 124 ? -8.118 -4.071 9.354 1.00 94.19 124 LEU A O 1
ATOM 990 N N . LEU A 1 125 ? -7.588 -2.659 11.024 1.00 94.12 125 LEU A N 1
ATOM 991 C CA . LEU A 1 125 ? -8.228 -1.481 10.429 1.00 94.12 125 LEU A CA 1
ATOM 992 C C . LEU A 1 125 ? -7.574 -1.106 9.094 1.00 94.12 125 LEU A C 1
ATOM 994 O O . LEU A 1 125 ? -8.269 -0.975 8.088 1.00 94.12 125 LEU A O 1
ATOM 998 N N . LYS A 1 126 ? -6.237 -1.047 9.047 1.00 94.06 126 LYS A N 1
ATOM 999 C CA . LYS A 1 126 ? -5.484 -0.824 7.799 1.00 94.06 126 LYS A CA 1
ATOM 1000 C C . LYS A 1 126 ? -5.815 -1.873 6.733 1.00 94.06 126 LYS A C 1
ATOM 1002 O O . LYS A 1 126 ? -6.070 -1.533 5.581 1.00 94.06 126 LYS A O 1
ATOM 1007 N N . ARG A 1 127 ? -5.862 -3.154 7.120 1.00 91.94 127 ARG A N 1
ATOM 1008 C CA . ARG A 1 127 ? -6.234 -4.262 6.224 1.00 91.94 127 ARG A CA 1
ATOM 1009 C C . ARG A 1 127 ? -7.621 -4.076 5.624 1.00 91.94 127 ARG A C 1
ATOM 1011 O O . ARG A 1 127 ? -7.819 -4.302 4.433 1.00 91.94 127 ARG A O 1
ATOM 1018 N N . TRP A 1 128 ? -8.576 -3.698 6.462 1.00 91.56 128 TRP A N 1
ATOM 1019 C CA . TRP A 1 128 ? -9.954 -3.488 6.050 1.00 91.56 128 TRP A CA 1
ATOM 1020 C C . TRP A 1 128 ? -10.091 -2.333 5.055 1.00 91.56 128 TRP A C 1
ATOM 1022 O O . TRP A 1 128 ? -10.776 -2.500 4.045 1.00 91.56 128 TRP A O 1
ATOM 1032 N N . ILE A 1 129 ? -9.373 -1.225 5.261 1.00 91.75 129 ILE A N 1
ATOM 1033 C CA . ILE A 1 129 ? -9.344 -0.102 4.309 1.00 91.75 129 ILE A CA 1
ATOM 1034 C C . ILE A 1 129 ? -8.862 -0.576 2.930 1.00 91.75 129 ILE A C 1
ATOM 1036 O O . ILE A 1 129 ? -9.560 -0.387 1.935 1.00 91.75 129 ILE A O 1
ATOM 1040 N N . TRP A 1 130 ? -7.734 -1.292 2.862 1.00 89.25 130 TRP A N 1
ATOM 1041 C CA . TRP A 1 130 ? -7.219 -1.804 1.584 1.00 89.25 130 TRP A CA 1
ATOM 1042 C C . TRP A 1 130 ? -8.142 -2.824 0.908 1.00 89.25 130 TRP A C 1
ATOM 1044 O O . TRP A 1 130 ? -8.210 -2.893 -0.319 1.00 89.25 130 TRP A O 1
ATOM 1054 N N . GLN A 1 131 ? -8.870 -3.633 1.679 1.00 86.19 131 GLN A N 1
ATOM 1055 C CA . GLN A 1 131 ? -9.873 -4.539 1.117 1.00 86.19 131 GLN A CA 1
ATOM 1056 C C . GLN A 1 131 ? -11.053 -3.778 0.504 1.00 86.19 131 GLN A C 1
ATOM 1058 O O . GLN A 1 131 ? -11.549 -4.185 -0.546 1.00 86.19 131 GLN A O 1
ATOM 1063 N N . ARG A 1 132 ? -11.484 -2.679 1.133 1.00 85.06 132 ARG A N 1
ATOM 1064 C CA . ARG A 1 132 ? -12.584 -1.831 0.653 1.00 85.06 132 ARG A CA 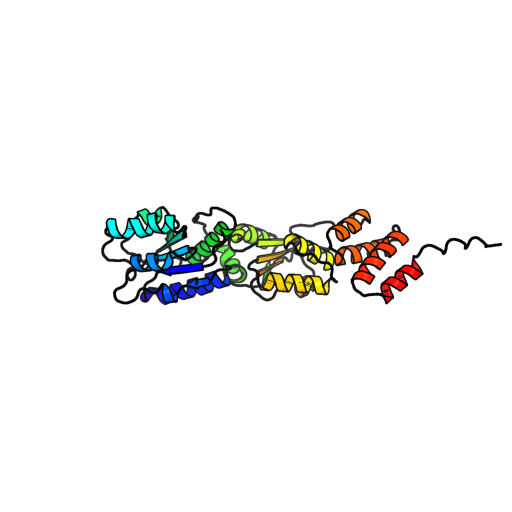1
ATOM 1065 C C . ARG A 1 132 ? -12.274 -1.136 -0.667 1.00 85.06 132 ARG A C 1
ATOM 1067 O O . ARG A 1 132 ? -13.167 -1.012 -1.507 1.00 85.06 132 ARG A O 1
ATOM 1074 N N . ASP A 1 133 ? -11.015 -0.780 -0.892 1.00 78.44 133 ASP A N 1
ATOM 1075 C CA . ASP A 1 133 ? -10.558 -0.271 -2.188 1.00 78.44 133 ASP A CA 1
ATOM 1076 C C . ASP A 1 133 ? -10.681 -1.320 -3.307 1.00 78.44 133 ASP A C 1
ATOM 1078 O O . ASP A 1 133 ? -10.927 -0.972 -4.462 1.00 78.44 133 ASP A O 1
ATOM 1082 N N . ARG A 1 134 ? -10.557 -2.612 -2.973 1.00 75.50 134 ARG A N 1
ATOM 1083 C CA . ARG A 1 134 ? -10.565 -3.732 -3.933 1.00 75.50 134 ARG A CA 1
ATOM 1084 C C . ARG A 1 134 ? -11.949 -4.359 -4.150 1.00 75.50 134 ARG A C 1
ATOM 1086 O O . ARG A 1 134 ? -12.122 -5.117 -5.101 1.00 75.50 134 ARG A O 1
ATOM 1093 N N . GLY A 1 135 ? -12.932 -4.079 -3.293 1.00 71.25 135 GLY A N 1
ATOM 1094 C CA . GLY A 1 135 ? -14.280 -4.648 -3.379 1.00 71.25 135 GLY A CA 1
ATOM 1095 C C . GLY A 1 135 ? -15.056 -4.565 -2.058 1.00 71.25 135 GLY A C 1
ATOM 1096 O O . GLY A 1 135 ? -14.634 -3.870 -1.135 1.00 71.25 135 GLY A O 1
ATOM 1097 N N . PRO A 1 136 ? -16.205 -5.257 -1.926 1.00 61.94 136 PRO A N 1
ATOM 1098 C CA . PRO A 1 136 ? -16.919 -5.345 -0.655 1.00 61.94 136 PRO A CA 1
ATOM 1099 C C . PRO A 1 136 ? -16.094 -6.161 0.357 1.00 61.94 136 PRO A C 1
ATOM 1101 O O . PRO A 1 136 ? -16.192 -7.382 0.428 1.00 61.94 136 PRO A O 1
ATOM 1104 N N . GLY A 1 137 ? -15.232 -5.476 1.109 1.00 60.81 137 GLY A N 1
ATOM 1105 C CA . GLY A 1 137 ? -14.442 -6.045 2.199 1.00 60.81 137 GLY A CA 1
ATOM 1106 C C . GLY A 1 137 ? -15.230 -6.118 3.508 1.00 60.81 137 GLY A C 1
ATOM 1107 O O . GLY A 1 137 ? -15.961 -5.187 3.848 1.00 60.81 137 GLY A O 1
ATOM 1108 N N . GLN A 1 138 ? -15.048 -7.208 4.251 1.00 63.94 138 GLN A N 1
ATOM 1109 C CA . GLN A 1 138 ? -15.509 -7.367 5.631 1.00 63.94 138 GLN A CA 1
ATOM 1110 C C . GLN A 1 138 ? -14.282 -7.490 6.533 1.00 63.94 138 GLN A C 1
ATOM 1112 O O . GLN A 1 138 ? -13.297 -8.117 6.140 1.00 63.94 138 GLN A O 1
ATOM 1117 N N . LEU A 1 139 ? -14.329 -6.926 7.744 1.00 66.56 139 LEU A N 1
ATOM 1118 C CA . LEU A 1 139 ? -13.294 -7.210 8.739 1.00 66.56 139 LEU A CA 1
ATOM 1119 C C . LEU A 1 139 ? -13.258 -8.714 9.031 1.00 66.56 139 LEU A C 1
ATOM 1121 O O . LEU A 1 139 ? -14.195 -9.278 9.592 1.00 66.56 139 LEU A O 1
ATOM 1125 N N . LEU A 1 140 ? -12.162 -9.358 8.642 1.00 63.00 140 LEU A N 1
ATOM 1126 C CA . LEU A 1 140 ? -11.882 -10.748 8.973 1.00 63.00 140 LEU A CA 1
ATOM 1127 C C . LEU A 1 140 ? -10.880 -10.775 10.121 1.00 63.00 140 LEU A C 1
ATOM 1129 O O . LEU A 1 140 ? -9.824 -10.144 10.035 1.00 63.00 140 LEU A O 1
ATOM 1133 N N . ASN A 1 141 ? -11.185 -11.549 11.163 1.00 62.03 141 ASN A N 1
ATOM 1134 C CA . ASN A 1 141 ? -10.202 -11.877 12.186 1.00 62.03 141 ASN A CA 1
ATOM 1135 C C . ASN A 1 141 ? -9.052 -12.631 11.523 1.00 62.03 141 ASN A C 1
ATOM 1137 O O . ASN A 1 141 ? -9.193 -13.786 11.120 1.00 62.03 141 ASN A O 1
ATOM 1141 N N . ALA A 1 142 ? -7.918 -11.958 11.401 1.00 68.06 142 ALA A N 1
ATOM 1142 C CA . ALA A 1 142 ? -6.691 -12.546 10.919 1.00 68.06 142 ALA A CA 1
ATOM 1143 C C . ALA A 1 142 ? -5.650 -12.480 12.026 1.00 68.06 142 ALA A C 1
ATOM 1145 O O . ALA A 1 142 ? -5.364 -11.407 12.557 1.00 68.06 142 ALA A O 1
ATOM 1146 N N . ALA A 1 143 ? -5.090 -13.637 12.362 1.00 77.31 143 ALA A N 1
ATOM 1147 C CA . ALA A 1 143 ? -3.913 -13.688 13.205 1.00 77.31 143 ALA A CA 1
ATOM 1148 C C . ALA A 1 143 ? -2.709 -13.159 12.415 1.00 77.31 143 ALA A C 1
ATOM 1150 O O . ALA A 1 143 ? -2.546 -13.476 11.236 1.00 77.31 143 ALA A O 1
ATOM 1151 N N . PHE A 1 144 ? -1.881 -12.360 13.080 1.00 86.75 144 PHE A N 1
ATOM 1152 C CA . PHE A 1 144 ? -0.562 -11.979 12.588 1.00 86.75 144 PHE A CA 1
ATOM 1153 C C . PHE A 1 144 ? 0.444 -12.994 13.120 1.00 86.75 144 PHE A C 1
ATOM 1155 O O . PHE A 1 144 ? 0.451 -13.276 14.322 1.00 86.75 144 PHE A O 1
ATOM 1162 N N . SER A 1 145 ? 1.261 -13.568 12.239 1.00 91.81 145 SER A N 1
ATOM 1163 C CA . SER A 1 145 ? 2.258 -14.553 12.653 1.00 91.81 145 SER A CA 1
ATOM 1164 C C . SER A 1 145 ? 3.318 -13.887 13.531 1.00 91.81 145 SER A C 1
ATOM 1166 O O . SER A 1 145 ? 3.994 -12.956 13.096 1.00 91.81 145 SER A O 1
ATOM 1168 N N . ALA A 1 146 ? 3.478 -14.368 14.767 1.00 91.38 146 ALA A N 1
ATOM 1169 C CA . ALA A 1 146 ? 4.395 -13.770 15.741 1.00 91.38 146 ALA A CA 1
ATOM 1170 C C . ALA A 1 146 ? 5.861 -13.791 15.276 1.00 91.38 146 ALA A C 1
ATOM 1172 O O . ALA A 1 146 ? 6.631 -12.892 15.597 1.00 91.38 146 ALA A O 1
ATOM 1173 N N . ASP A 1 147 ? 6.248 -14.788 14.482 1.00 92.44 147 ASP A N 1
ATOM 1174 C CA . ASP A 1 147 ? 7.593 -14.891 13.918 1.00 92.44 147 ASP A CA 1
ATOM 1175 C C . ASP A 1 147 ? 7.858 -13.899 12.770 1.00 92.44 147 ASP A C 1
ATOM 1177 O O . ASP A 1 147 ? 9.010 -13.684 12.405 1.00 92.44 147 ASP A O 1
ATOM 1181 N N . LEU A 1 148 ? 6.817 -13.246 12.239 1.00 95.06 148 LEU A N 1
ATOM 1182 C CA . LEU A 1 148 ? 6.928 -12.165 11.255 1.00 95.06 148 LEU A CA 1
ATOM 1183 C C . LEU A 1 148 ? 6.821 -10.770 11.888 1.00 95.06 148 LEU A C 1
ATOM 1185 O O . LEU A 1 148 ? 6.785 -9.777 11.164 1.00 95.06 148 LEU A O 1
ATOM 1189 N N . GLU A 1 149 ? 6.778 -10.654 13.217 1.00 95.06 149 GLU A N 1
ATOM 1190 C CA . GLU A 1 149 ? 6.575 -9.367 13.895 1.00 95.06 149 GLU A CA 1
ATOM 1191 C C . GLU A 1 149 ? 7.658 -8.329 13.548 1.00 95.06 149 GLU A C 1
ATOM 1193 O O . GLU A 1 149 ? 7.341 -7.158 13.330 1.00 95.06 149 GLU A O 1
ATOM 1198 N N . ASP A 1 150 ? 8.921 -8.748 13.396 1.00 96.12 150 ASP A N 1
ATOM 1199 C CA . ASP A 1 150 ? 9.992 -7.846 12.937 1.00 96.12 150 ASP A CA 1
ATOM 1200 C C . ASP A 1 150 ? 9.694 -7.297 11.532 1.00 96.12 150 ASP A C 1
ATOM 1202 O O . ASP A 1 150 ? 9.807 -6.094 11.291 1.00 96.12 150 ASP A O 1
ATOM 1206 N N . PHE A 1 151 ? 9.194 -8.148 10.630 1.00 97.38 151 PHE A N 1
ATOM 1207 C CA . PHE A 1 151 ? 8.806 -7.735 9.284 1.00 97.38 151 PHE A CA 1
ATOM 1208 C C . PHE A 1 151 ? 7.631 -6.760 9.329 1.00 97.38 151 PHE A C 1
ATOM 1210 O O . PHE A 1 151 ? 7.684 -5.718 8.681 1.00 97.38 151 PHE A O 1
ATOM 1217 N N . TYR A 1 152 ? 6.582 -7.037 10.111 1.00 96.75 152 TYR A N 1
ATOM 1218 C CA . TYR A 1 152 ? 5.460 -6.105 10.230 1.00 96.75 152 TYR A CA 1
ATOM 1219 C C . TYR A 1 152 ? 5.906 -4.751 10.782 1.00 96.75 152 TYR A C 1
ATOM 1221 O O . TYR A 1 152 ? 5.607 -3.719 10.178 1.00 96.75 152 TYR A O 1
ATOM 1229 N N . SER A 1 153 ? 6.666 -4.747 11.877 1.00 96.06 153 SER A N 1
ATOM 1230 C CA . SER A 1 153 ? 7.090 -3.513 12.539 1.00 96.06 153 SER A CA 1
ATOM 1231 C C . SER A 1 153 ? 8.032 -2.660 11.682 1.00 96.06 153 SER A C 1
ATOM 1233 O O . SER A 1 153 ? 8.037 -1.437 11.819 1.00 96.06 153 SER A O 1
ATOM 1235 N N . ARG A 1 154 ? 8.826 -3.274 10.791 1.00 96.50 154 ARG A N 1
ATOM 1236 C CA . ARG A 1 154 ? 9.802 -2.580 9.931 1.00 96.50 154 ARG A CA 1
ATOM 1237 C C . ARG A 1 154 ? 9.298 -2.291 8.523 1.00 96.50 154 ARG A C 1
ATOM 1239 O O . ARG A 1 154 ? 9.776 -1.331 7.926 1.00 96.50 154 ARG A O 1
ATOM 1246 N N . LEU A 1 155 ? 8.362 -3.090 8.009 1.00 96.62 155 LEU A N 1
ATOM 1247 C CA . LEU A 1 155 ? 7.891 -3.001 6.627 1.00 96.62 155 LEU A CA 1
ATOM 1248 C C . LEU A 1 155 ? 6.410 -2.701 6.489 1.00 96.62 155 LEU A C 1
ATOM 1250 O O . LEU A 1 155 ? 6.068 -2.065 5.506 1.00 96.62 155 LEU A O 1
ATOM 1254 N N . ALA A 1 156 ? 5.515 -3.177 7.353 1.00 95.38 156 ALA A N 1
ATOM 1255 C CA . ALA A 1 156 ? 4.073 -2.954 7.185 1.00 95.38 156 ALA A CA 1
ATOM 1256 C C . ALA A 1 156 ? 3.599 -1.706 7.938 1.00 95.38 156 ALA A C 1
ATOM 1258 O O . ALA A 1 156 ? 2.791 -0.935 7.413 1.00 95.38 156 ALA A O 1
ATOM 1259 N N . ASP A 1 157 ? 4.099 -1.501 9.151 1.00 95.38 157 ASP A N 1
ATOM 1260 C CA . ASP A 1 157 ? 3.687 -0.419 10.051 1.00 95.38 157 ASP A CA 1
ATOM 1261 C C . ASP A 1 157 ? 4.409 0.896 9.756 1.00 95.38 157 ASP A C 1
ATOM 1263 O O . ASP A 1 157 ? 3.875 1.971 10.003 1.00 95.38 157 ASP A O 1
ATOM 1267 N N . LYS A 1 158 ? 5.600 0.802 9.165 1.00 93.25 158 LYS A N 1
ATOM 1268 C CA . LYS A 1 158 ? 6.387 1.920 8.644 1.00 93.25 158 LYS A CA 1
ATOM 1269 C C . LYS A 1 158 ? 7.038 1.535 7.318 1.00 93.25 158 LYS A C 1
ATOM 1271 O O . LYS A 1 158 ? 7.011 0.366 6.928 1.00 93.25 158 LYS A O 1
ATOM 1276 N N . ALA A 1 159 ? 7.615 2.515 6.633 1.00 94.31 159 ALA A N 1
ATOM 1277 C CA . ALA A 1 159 ? 8.458 2.265 5.474 1.00 94.31 159 ALA A CA 1
ATOM 1278 C C . ALA A 1 159 ? 9.870 1.887 5.924 1.00 94.31 159 ALA A C 1
ATOM 1280 O O . ALA A 1 159 ? 10.415 2.459 6.872 1.00 94.31 159 ALA A O 1
ATOM 1281 N N . GLY A 1 160 ? 10.456 0.916 5.238 1.00 95.31 160 GLY A N 1
ATOM 1282 C CA . GLY A 1 160 ? 11.795 0.438 5.530 1.00 95.31 160 GLY A CA 1
ATOM 1283 C C . GLY A 1 160 ? 12.278 -0.559 4.491 1.00 95.31 160 GLY A C 1
ATOM 1284 O O . GLY A 1 160 ? 11.504 -1.015 3.646 1.00 95.31 160 GLY A O 1
ATOM 1285 N N . THR A 1 161 ? 13.559 -0.904 4.594 1.00 96.50 161 THR A N 1
ATOM 1286 C CA . THR A 1 161 ? 14.209 -1.900 3.742 1.00 96.50 161 THR A CA 1
ATOM 1287 C C . THR A 1 161 ? 14.793 -3.013 4.601 1.00 96.50 161 THR A C 1
ATOM 1289 O O . THR A 1 161 ? 15.465 -2.720 5.595 1.00 96.50 161 THR A O 1
ATOM 1292 N N . LEU A 1 162 ? 14.537 -4.272 4.233 1.00 96.81 162 LEU A N 1
ATOM 1293 C CA . LEU A 1 162 ? 15.153 -5.453 4.847 1.00 96.81 162 LEU A CA 1
ATOM 1294 C C . LEU A 1 162 ? 15.823 -6.328 3.797 1.00 96.81 162 LEU A C 1
ATOM 1296 O O . LEU A 1 162 ? 15.286 -6.508 2.706 1.00 96.81 162 LEU A O 1
ATOM 1300 N N . GLU A 1 163 ? 16.939 -6.931 4.189 1.00 96.94 163 GLU A N 1
ATOM 1301 C CA . GLU A 1 163 ? 17.591 -8.005 3.450 1.00 96.94 163 GLU A CA 1
ATOM 1302 C C . GLU A 1 163 ? 17.275 -9.347 4.121 1.00 96.94 163 GLU A C 1
ATOM 1304 O O . GLU A 1 163 ? 17.456 -9.492 5.334 1.00 96.94 163 GLU A O 1
ATOM 1309 N N . VAL A 1 164 ? 16.724 -10.299 3.367 1.00 97.19 164 VAL A N 1
ATOM 1310 C CA . VAL A 1 164 ? 16.159 -11.554 3.900 1.00 97.19 164 VAL A CA 1
ATOM 1311 C C . VAL A 1 164 ? 16.302 -12.701 2.897 1.00 97.19 164 VAL A C 1
ATOM 1313 O O . VAL A 1 164 ? 16.655 -12.478 1.745 1.00 97.19 164 VAL A O 1
ATOM 1316 N N . SER A 1 165 ? 15.982 -13.935 3.297 1.00 97.44 165 SER A N 1
ATOM 1317 C CA . SER A 1 165 ? 15.889 -15.032 2.327 1.00 97.44 165 SER A CA 1
ATOM 1318 C C . SER A 1 165 ? 14.642 -14.908 1.452 1.00 97.44 165 SER A C 1
ATOM 1320 O O . SER A 1 165 ? 13.596 -14.414 1.890 1.00 97.44 165 SER A O 1
ATOM 1322 N N . GLY A 1 166 ? 14.709 -15.444 0.240 1.00 95.44 166 GLY A N 1
ATOM 1323 C CA . GLY A 1 166 ? 13.606 -15.522 -0.704 1.00 95.44 166 GLY A CA 1
ATOM 1324 C C . GLY A 1 166 ? 12.389 -16.241 -0.126 1.00 95.44 166 GLY A C 1
ATOM 1325 O O . GLY A 1 166 ? 11.255 -15.775 -0.259 1.00 95.44 166 GLY A O 1
ATOM 1326 N N . ALA A 1 167 ? 12.610 -17.323 0.626 1.00 95.56 167 ALA A N 1
ATOM 1327 C CA . ALA A 1 167 ? 11.541 -18.036 1.325 1.00 95.56 167 ALA A CA 1
ATOM 1328 C C . ALA A 1 167 ? 10.833 -17.163 2.383 1.00 95.56 167 ALA A C 1
ATOM 1330 O O . ALA A 1 167 ? 9.601 -17.190 2.483 1.00 95.56 167 ALA A O 1
ATOM 1331 N N . ALA A 1 168 ? 11.587 -16.373 3.156 1.00 96.31 168 ALA A N 1
ATOM 1332 C CA . ALA A 1 168 ? 11.020 -15.464 4.151 1.00 96.31 168 ALA A CA 1
ATOM 1333 C C . ALA A 1 168 ? 10.261 -14.305 3.486 1.00 96.31 168 ALA A C 1
ATOM 1335 O O . ALA A 1 168 ? 9.132 -14.008 3.884 1.00 96.31 168 ALA A O 1
ATOM 1336 N N . ALA A 1 169 ? 10.831 -13.713 2.429 1.00 96.69 169 ALA A N 1
ATOM 1337 C CA . ALA A 1 169 ? 10.180 -12.671 1.640 1.00 96.69 169 ALA A CA 1
ATOM 1338 C C . ALA A 1 169 ? 8.856 -13.156 1.038 1.00 96.69 169 ALA A C 1
ATOM 1340 O O . ALA A 1 169 ? 7.834 -12.489 1.189 1.00 96.69 169 ALA A O 1
ATOM 1341 N N . LEU A 1 170 ? 8.840 -14.346 0.427 1.00 95.56 170 LEU A N 1
ATOM 1342 C CA . LEU A 1 170 ? 7.636 -14.938 -0.157 1.00 95.56 170 LEU A CA 1
ATOM 1343 C C . LEU A 1 170 ? 6.551 -15.184 0.895 1.00 95.56 170 LEU A C 1
ATOM 1345 O O . LEU A 1 170 ? 5.374 -14.896 0.663 1.00 95.56 170 LEU A O 1
ATOM 1349 N N . ARG A 1 171 ? 6.934 -15.716 2.061 1.00 95.50 171 ARG A N 1
ATOM 1350 C CA . ARG A 1 171 ? 5.996 -15.962 3.160 1.00 95.50 171 ARG A CA 1
ATOM 1351 C C . ARG A 1 171 ? 5.383 -14.658 3.667 1.00 95.50 171 ARG A C 1
ATOM 1353 O O . ARG A 1 171 ? 4.159 -14.575 3.770 1.00 95.50 171 ARG A O 1
ATOM 1360 N N . PHE A 1 172 ? 6.208 -13.646 3.935 1.00 96.75 172 PHE A N 1
ATOM 1361 C CA . PHE A 1 172 ? 5.728 -12.347 4.397 1.00 96.75 172 PHE A CA 1
ATOM 1362 C C . PHE A 1 172 ? 4.858 -11.654 3.346 1.00 96.75 172 PHE A C 1
ATOM 1364 O O . PHE A 1 172 ? 3.755 -11.222 3.667 1.00 96.75 172 PHE A O 1
ATOM 1371 N N . ALA A 1 173 ? 5.295 -11.610 2.084 1.00 95.62 173 ALA A N 1
ATOM 1372 C CA . ALA A 1 173 ? 4.543 -11.002 0.988 1.00 95.62 173 ALA A CA 1
ATOM 1373 C C . ALA A 1 173 ? 3.142 -11.616 0.831 1.00 95.62 173 ALA A C 1
ATOM 1375 O O . ALA A 1 173 ? 2.177 -10.892 0.590 1.00 95.62 173 ALA A O 1
ATOM 1376 N N . ARG A 1 174 ? 3.002 -12.936 1.021 1.00 92.94 174 ARG A N 1
ATOM 1377 C CA . ARG A 1 174 ? 1.698 -13.618 0.998 1.00 92.94 174 ARG A CA 1
ATOM 1378 C C . ARG A 1 174 ? 0.811 -13.202 2.169 1.00 92.94 174 ARG A C 1
ATOM 1380 O O . ARG A 1 174 ? -0.333 -12.801 1.948 1.00 92.94 174 ARG A O 1
ATOM 1387 N N . GLU A 1 175 ? 1.330 -13.278 3.394 1.00 93.00 175 GLU A N 1
ATOM 1388 C CA . GLU A 1 175 ? 0.558 -12.985 4.609 1.00 93.00 175 GLU A CA 1
ATOM 1389 C C . GLU A 1 175 ? 0.166 -11.503 4.701 1.00 93.00 175 GLU A C 1
ATOM 1391 O O . GLU A 1 175 ? -0.999 -11.166 4.921 1.00 93.00 175 GLU A O 1
ATOM 1396 N N . ALA A 1 176 ? 1.131 -10.615 4.465 1.00 92.94 176 ALA A N 1
ATOM 1397 C CA . ALA A 1 176 ? 0.977 -9.176 4.600 1.00 92.94 176 ALA A CA 1
ATOM 1398 C C . ALA A 1 176 ? 0.456 -8.494 3.324 1.00 92.94 176 ALA A C 1
ATOM 1400 O O . ALA A 1 176 ? 0.322 -7.276 3.313 1.00 92.94 176 ALA A O 1
ATOM 1401 N N . SER A 1 177 ? 0.102 -9.233 2.264 1.00 91.50 177 SER A N 1
ATOM 1402 C CA . SER A 1 177 ? -0.384 -8.676 0.981 1.00 91.50 177 SER A CA 1
ATOM 1403 C C . SER A 1 177 ? -1.540 -7.674 1.111 1.00 91.50 177 SER A C 1
ATOM 1405 O O . SER A 1 177 ? -1.712 -6.783 0.280 1.00 91.50 177 SER A O 1
ATOM 1407 N N . GLN A 1 178 ? -2.351 -7.811 2.160 1.00 90.75 178 GLN A N 1
ATOM 1408 C CA . GLN A 1 178 ? -3.493 -6.938 2.435 1.00 90.75 178 GLN A CA 1
ATOM 1409 C C . GLN A 1 178 ? -3.146 -5.755 3.356 1.00 90.75 178 GLN A C 1
ATOM 1411 O O . GLN A 1 178 ? -4.031 -5.003 3.736 1.00 90.75 178 GLN A O 1
ATOM 1416 N N . GLN A 1 179 ? -1.877 -5.589 3.730 1.00 93.06 179 GLN A N 1
ATOM 1417 C CA . GLN A 1 179 ? -1.364 -4.435 4.481 1.00 93.06 179 GLN A CA 1
ATOM 1418 C C . GLN A 1 179 ? -0.834 -3.319 3.571 1.00 93.06 179 GLN A C 1
ATOM 1420 O O . GLN A 1 179 ? -0.466 -2.258 4.075 1.00 93.06 179 GLN A O 1
ATOM 1425 N N . PHE A 1 180 ? -0.769 -3.576 2.265 1.00 94.25 180 PHE A N 1
ATOM 1426 C CA . PHE A 1 180 ? -0.208 -2.690 1.254 1.00 94.25 180 PHE A CA 1
ATOM 1427 C C . PHE A 1 180 ? -1.217 -2.460 0.133 1.00 94.25 180 PHE A C 1
ATOM 1429 O O . PHE A 1 180 ? -2.062 -3.316 -0.149 1.00 94.25 180 PHE A O 1
ATOM 1436 N N . GLU A 1 181 ? -1.046 -1.340 -0.559 1.00 92.75 181 GLU A N 1
ATOM 1437 C CA . GLU A 1 181 ? -1.755 -0.991 -1.785 1.00 92.75 181 GLU A CA 1
ATOM 1438 C C . GLU A 1 181 ? -1.540 -2.050 -2.871 1.00 92.75 181 GLU A C 1
ATOM 1440 O O . GLU A 1 181 ? -2.496 -2.542 -3.476 1.00 92.75 181 GLU A O 1
ATOM 1445 N N . ALA A 1 182 ? -0.282 -2.451 -3.060 1.00 92.75 182 ALA A N 1
ATOM 1446 C CA . ALA A 1 182 ? 0.145 -3.500 -3.973 1.00 92.75 182 ALA A CA 1
ATOM 1447 C C . ALA A 1 182 ? 1.421 -4.183 -3.461 1.00 92.75 182 ALA A C 1
ATOM 1449 O O . ALA A 1 182 ? 2.229 -3.578 -2.751 1.00 92.75 182 ALA A O 1
ATOM 1450 N N . VAL A 1 183 ? 1.602 -5.443 -3.855 1.00 95.81 183 VAL A N 1
ATOM 1451 C CA . VAL A 1 183 ? 2.858 -6.183 -3.698 1.00 95.81 183 VAL A CA 1
ATOM 1452 C C . VAL A 1 183 ? 3.466 -6.336 -5.086 1.00 95.81 183 VAL A C 1
ATOM 1454 O O . VAL A 1 183 ? 2.843 -6.936 -5.958 1.00 95.81 183 VAL A O 1
ATOM 1457 N N . LEU A 1 184 ? 4.654 -5.774 -5.283 1.00 96.62 184 LEU A N 1
ATOM 1458 C CA . LEU A 1 184 ? 5.376 -5.747 -6.551 1.00 96.62 184 LEU A CA 1
ATOM 1459 C C . LEU A 1 184 ? 6.563 -6.695 -6.424 1.00 96.62 184 LEU A C 1
ATOM 1461 O O . LEU A 1 184 ? 7.524 -6.384 -5.725 1.00 96.62 184 LEU A O 1
ATOM 1465 N N . TRP A 1 185 ? 6.475 -7.866 -7.046 1.00 96.62 185 TRP A N 1
ATOM 1466 C CA . TRP A 1 185 ? 7.564 -8.839 -7.047 1.00 96.62 185 TRP A CA 1
ATOM 1467 C C . TRP A 1 185 ? 8.333 -8.728 -8.356 1.00 96.62 185 TRP A C 1
ATOM 1469 O O . TRP A 1 185 ? 7.749 -8.909 -9.427 1.00 96.62 185 TRP A O 1
ATOM 1479 N N . VAL A 1 186 ? 9.631 -8.438 -8.273 1.00 95.56 186 VAL A N 1
ATOM 1480 C CA . VAL A 1 186 ? 10.479 -8.236 -9.448 1.00 95.56 186 VAL A CA 1
ATOM 1481 C C . VAL A 1 186 ? 11.651 -9.221 -9.411 1.00 95.56 186 VAL A C 1
ATOM 1483 O O . VAL A 1 186 ? 12.540 -9.073 -8.574 1.00 95.56 186 VAL A O 1
ATOM 1486 N N . PRO A 1 187 ? 11.673 -10.218 -10.316 1.00 94.62 187 PRO A N 1
ATOM 1487 C CA . PRO A 1 187 ? 12.826 -11.089 -10.527 1.00 94.62 187 PRO A CA 1
ATOM 1488 C C . PRO A 1 187 ? 14.015 -10.260 -11.015 1.00 94.62 187 PRO A C 1
ATOM 1490 O O . PRO A 1 187 ? 13.918 -9.633 -12.076 1.00 94.62 187 PRO A O 1
ATOM 1493 N N . CYS A 1 188 ? 15.114 -10.248 -10.259 1.00 94.31 188 CYS A N 1
ATOM 1494 C CA . CYS A 1 188 ? 16.315 -9.469 -10.577 1.00 94.31 188 CYS A CA 1
ATOM 1495 C C . CYS A 1 188 ? 17.523 -10.338 -10.956 1.00 94.31 188 CYS A C 1
ATOM 1497 O O . CYS A 1 188 ? 18.444 -9.835 -11.596 1.00 94.31 188 CYS A O 1
ATOM 1499 N N . PHE A 1 189 ? 17.510 -11.628 -10.608 1.00 92.81 189 PHE A N 1
ATOM 1500 C CA . PHE A 1 189 ? 18.626 -12.540 -10.855 1.00 92.81 189 PHE A CA 1
ATOM 1501 C C . PHE A 1 189 ? 19.060 -12.554 -12.332 1.00 92.81 189 PHE A C 1
ATOM 1503 O O . PHE A 1 189 ? 18.267 -12.900 -13.207 1.00 92.81 189 PHE A O 1
ATOM 1510 N N . HIS A 1 190 ? 20.320 -12.187 -12.599 1.00 89.62 190 HIS A N 1
ATOM 1511 C CA . HIS A 1 190 ? 20.918 -12.075 -13.941 1.00 89.62 190 HIS A CA 1
ATOM 1512 C C . HIS A 1 190 ? 20.193 -11.135 -14.920 1.00 89.62 190 HIS A C 1
ATOM 1514 O O . HIS A 1 190 ? 20.310 -11.300 -16.136 1.00 89.62 190 HIS A O 1
ATOM 1520 N N . ARG A 1 191 ? 19.468 -10.130 -14.421 1.00 92.12 191 ARG A N 1
ATOM 1521 C CA . ARG A 1 191 ? 18.766 -9.155 -15.265 1.00 92.12 191 ARG A CA 1
ATOM 1522 C C . ARG A 1 191 ? 19.395 -7.775 -15.172 1.00 92.12 191 ARG A C 1
ATOM 1524 O O . ARG A 1 191 ? 19.855 -7.350 -14.116 1.00 92.12 191 ARG A O 1
ATOM 1531 N N . SER A 1 192 ? 19.401 -7.059 -16.293 1.00 93.06 192 SER A N 1
ATOM 1532 C CA . SER A 1 192 ? 19.907 -5.689 -16.333 1.00 93.06 192 SER A CA 1
ATOM 1533 C C . SER A 1 192 ? 18.961 -4.727 -15.613 1.00 93.06 192 SER A C 1
ATOM 1535 O O . SER A 1 192 ? 17.764 -4.984 -15.454 1.00 93.06 192 SER A O 1
ATOM 1537 N N . LEU A 1 193 ? 19.483 -3.563 -15.218 1.00 94.81 193 LEU A N 1
ATOM 1538 C CA . LEU A 1 193 ? 18.669 -2.521 -14.595 1.00 94.81 193 LEU A CA 1
ATOM 1539 C C . LEU A 1 193 ? 17.515 -2.073 -15.507 1.00 94.81 193 LEU A C 1
ATOM 1541 O O . LEU A 1 193 ? 16.416 -1.841 -15.010 1.00 94.81 193 LEU A O 1
ATOM 1545 N N . ALA A 1 194 ? 17.725 -1.998 -16.827 1.00 93.88 194 ALA A N 1
ATOM 1546 C CA . ALA A 1 194 ? 16.668 -1.629 -17.767 1.00 93.88 194 ALA A CA 1
ATOM 1547 C C . ALA A 1 194 ? 15.552 -2.682 -17.838 1.00 93.88 194 ALA A C 1
ATOM 1549 O O . ALA A 1 194 ? 14.380 -2.312 -17.868 1.00 93.88 194 ALA A O 1
ATOM 1550 N N . GLN A 1 195 ? 15.894 -3.976 -17.800 1.00 93.50 195 GLN A N 1
ATOM 1551 C CA . GLN A 1 195 ? 14.910 -5.066 -17.754 1.00 93.50 195 GLN A CA 1
ATOM 1552 C C . GLN A 1 195 ? 14.074 -5.021 -16.470 1.00 93.50 195 GLN A C 1
ATOM 1554 O O . GLN A 1 195 ? 12.852 -5.166 -16.511 1.00 93.50 195 GLN A O 1
ATOM 1559 N N . ILE A 1 196 ? 14.730 -4.799 -15.328 1.00 94.88 196 ILE A N 1
ATOM 1560 C CA . ILE A 1 196 ? 14.084 -4.727 -14.010 1.00 94.88 196 ILE A CA 1
ATOM 1561 C C . ILE A 1 196 ? 13.188 -3.485 -13.920 1.00 94.88 196 ILE A C 1
ATOM 1563 O O . ILE A 1 196 ? 12.035 -3.587 -13.501 1.00 94.88 196 ILE A O 1
ATOM 1567 N N . ALA A 1 197 ? 13.680 -2.323 -14.358 1.00 95.00 197 ALA A N 1
ATOM 1568 C CA . ALA A 1 197 ? 12.897 -1.092 -14.411 1.00 95.00 197 ALA A CA 1
ATOM 1569 C C . ALA A 1 197 ? 11.710 -1.219 -15.379 1.00 95.00 197 ALA A C 1
ATOM 1571 O O . ALA A 1 197 ? 10.608 -0.800 -15.039 1.00 95.00 197 ALA A O 1
ATOM 1572 N N . GLY A 1 198 ? 11.908 -1.842 -16.545 1.00 92.69 198 GLY A N 1
ATOM 1573 C CA . GLY A 1 198 ? 10.855 -2.140 -17.518 1.00 92.69 198 GLY A CA 1
ATOM 1574 C C . GLY A 1 198 ? 9.729 -2.993 -16.931 1.00 92.69 198 GLY A C 1
ATOM 1575 O O . GLY A 1 198 ? 8.554 -2.653 -17.069 1.00 92.69 198 GLY A O 1
ATOM 1576 N N . GLU A 1 199 ? 10.090 -4.067 -16.228 1.00 92.75 199 GLU A N 1
ATOM 1577 C CA . GLU A 1 199 ? 9.150 -4.969 -15.555 1.00 92.75 199 GLU A CA 1
ATOM 1578 C C . GLU A 1 199 ? 8.354 -4.241 -14.467 1.00 92.75 199 GLU A C 1
ATOM 1580 O O . GLU A 1 199 ? 7.123 -4.267 -14.451 1.00 92.75 199 GLU A O 1
ATOM 1585 N N . LEU A 1 200 ? 9.059 -3.532 -13.584 1.00 94.50 200 LEU A N 1
ATOM 1586 C CA . LEU A 1 200 ? 8.447 -2.771 -12.501 1.00 94.50 200 LEU A CA 1
ATOM 1587 C C . LEU A 1 200 ? 7.546 -1.650 -13.039 1.00 94.50 200 LEU A C 1
ATOM 1589 O O . LEU A 1 200 ? 6.437 -1.456 -12.544 1.00 94.50 200 LEU A O 1
ATOM 1593 N N . GLY A 1 201 ? 7.981 -0.950 -14.087 1.00 93.50 201 GLY A N 1
ATOM 1594 C CA . GLY A 1 201 ? 7.180 0.051 -14.784 1.00 93.50 201 GLY A CA 1
ATOM 1595 C C . GLY A 1 201 ? 5.900 -0.530 -15.370 1.00 93.50 201 GLY A C 1
ATOM 1596 O O . GLY A 1 201 ? 4.838 0.057 -15.188 1.00 93.50 201 GLY A O 1
ATOM 1597 N N . SER A 1 202 ? 5.976 -1.709 -15.993 1.00 91.50 202 SER A N 1
ATOM 1598 C CA . SER A 1 202 ? 4.805 -2.415 -16.5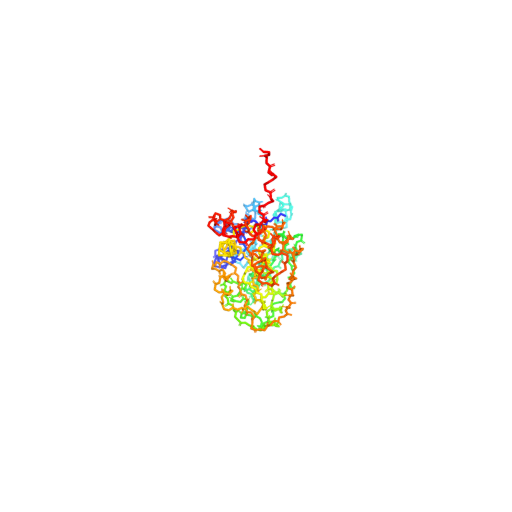19 1.00 91.50 202 SER A CA 1
ATOM 1599 C C . SER A 1 202 ? 3.807 -2.770 -15.411 1.00 91.50 202 SER A C 1
ATOM 1601 O O . SER A 1 202 ? 2.627 -2.438 -15.530 1.00 91.50 202 SER A O 1
ATOM 1603 N N . GLN A 1 203 ? 4.275 -3.333 -14.287 1.00 93.50 203 GLN A N 1
ATOM 1604 C CA . GLN A 1 203 ? 3.419 -3.628 -13.124 1.00 93.50 203 GLN A CA 1
ATOM 1605 C C . GLN A 1 203 ? 2.783 -2.363 -12.521 1.00 93.50 203 GLN A C 1
ATOM 1607 O O . GLN A 1 203 ? 1.669 -2.408 -11.998 1.00 93.50 203 GLN A O 1
ATOM 1612 N N . LEU A 1 204 ? 3.475 -1.224 -12.604 1.00 92.81 204 LEU A N 1
ATOM 1613 C CA . LEU A 1 204 ? 2.991 0.080 -12.147 1.00 92.81 204 LEU A CA 1
ATOM 1614 C C . LEU A 1 204 ? 2.108 0.810 -13.175 1.00 92.81 204 LEU A C 1
ATOM 1616 O O . LEU A 1 204 ? 1.533 1.844 -12.832 1.00 92.81 204 LEU A O 1
ATOM 1620 N N . GLY A 1 205 ? 1.991 0.300 -14.406 1.00 91.38 205 GLY A N 1
ATOM 1621 C CA . GLY A 1 205 ? 1.264 0.952 -15.500 1.00 91.38 205 GLY A CA 1
ATOM 1622 C C . GLY A 1 205 ? 1.952 2.210 -16.050 1.00 91.38 205 GLY A C 1
ATOM 1623 O O . GLY A 1 205 ? 1.277 3.109 -16.550 1.00 91.38 205 GLY A O 1
ATOM 1624 N N . LEU A 1 206 ? 3.278 2.309 -15.932 1.00 90.06 206 LEU A N 1
ATOM 1625 C CA . LEU A 1 206 ? 4.081 3.437 -16.408 1.00 90.06 206 LEU A CA 1
ATOM 1626 C C . LEU A 1 206 ? 4.548 3.241 -17.856 1.00 90.06 206 LEU A C 1
ATOM 1628 O O . LEU A 1 206 ? 4.987 2.161 -18.241 1.00 90.06 206 LEU A O 1
ATOM 1632 N N . CYS A 1 207 ? 4.543 4.325 -18.638 1.00 87.62 207 CYS A N 1
ATOM 1633 C CA . CYS A 1 207 ? 5.247 4.389 -19.923 1.00 87.62 207 CYS A CA 1
ATOM 1634 C C . CYS A 1 207 ? 6.700 4.835 -19.685 1.00 87.62 207 CYS A C 1
ATOM 1636 O O . CYS A 1 207 ? 6.940 5.957 -19.228 1.00 87.62 207 CYS A O 1
ATOM 1638 N N . LEU A 1 208 ? 7.666 3.969 -19.997 1.00 87.56 208 LEU A N 1
ATOM 1639 C CA . LEU A 1 208 ? 9.093 4.164 -19.717 1.00 87.56 208 LEU A CA 1
ATOM 1640 C C . LEU A 1 208 ? 9.880 4.491 -20.992 1.00 87.56 208 LEU A C 1
ATOM 1642 O O . LEU A 1 208 ? 10.792 3.779 -21.412 1.00 87.56 208 LEU A O 1
ATOM 1646 N N . GLU A 1 209 ? 9.499 5.610 -21.604 1.00 88.62 209 GLU A N 1
ATOM 1647 C CA . GLU A 1 209 ? 10.064 6.087 -22.869 1.00 88.62 209 GLU A CA 1
ATOM 1648 C C . GLU A 1 209 ? 11.444 6.749 -22.705 1.00 88.62 209 GLU A C 1
ATOM 1650 O O . GLU A 1 209 ? 12.092 7.039 -23.700 1.00 88.62 209 GLU A O 1
ATOM 1655 N N . GLY A 1 210 ? 11.913 7.000 -21.478 1.00 91.38 210 GLY A N 1
ATOM 1656 C CA . GLY A 1 210 ? 13.202 7.654 -21.225 1.00 91.38 210 GLY A CA 1
ATOM 1657 C C . GLY A 1 210 ? 14.385 6.687 -21.188 1.00 91.38 210 GLY A C 1
ATOM 1658 O O . GLY A 1 210 ? 14.252 5.483 -21.427 1.00 91.38 210 GLY A O 1
ATOM 1659 N N . THR A 1 211 ? 15.543 7.225 -20.819 1.00 93.44 211 THR A N 1
ATOM 1660 C CA . THR A 1 211 ? 16.737 6.441 -20.477 1.00 93.44 211 THR A CA 1
ATOM 1661 C C . THR A 1 211 ? 16.523 5.618 -19.200 1.00 93.44 211 THR A C 1
ATOM 1663 O O . THR A 1 211 ? 15.613 5.884 -18.411 1.00 93.44 211 THR A O 1
ATOM 1666 N N . THR A 1 212 ? 17.379 4.620 -18.949 1.00 93.06 212 THR A N 1
ATOM 1667 C CA . THR A 1 212 ? 17.303 3.783 -17.736 1.00 93.06 212 THR A CA 1
ATOM 1668 C C . THR A 1 212 ? 17.292 4.621 -16.454 1.00 93.06 212 THR A C 1
ATOM 1670 O O . THR A 1 212 ? 16.468 4.384 -15.577 1.00 93.06 212 THR A O 1
ATOM 1673 N N . GLU A 1 213 ? 18.146 5.643 -16.357 1.00 92.75 213 GLU A N 1
ATOM 1674 C CA . GLU A 1 213 ? 18.238 6.511 -15.175 1.00 92.75 213 GLU A CA 1
ATOM 1675 C C . GLU A 1 213 ? 16.967 7.341 -14.950 1.00 92.75 213 GLU A C 1
ATOM 1677 O O . GLU A 1 213 ? 16.464 7.428 -13.828 1.00 92.75 213 GLU A O 1
ATOM 1682 N N . GLU A 1 214 ? 16.414 7.928 -16.014 1.00 93.38 214 GLU A N 1
ATOM 1683 C CA . GLU A 1 214 ? 15.166 8.694 -15.948 1.00 93.38 214 GLU A CA 1
ATOM 1684 C C . GLU A 1 214 ? 13.980 7.806 -15.576 1.00 93.38 214 GLU A C 1
ATOM 1686 O O . GLU A 1 214 ? 13.129 8.203 -14.778 1.00 93.38 214 GLU A O 1
ATOM 1691 N N . ASN A 1 215 ? 13.933 6.592 -16.125 1.00 93.88 215 ASN A N 1
ATOM 1692 C CA . ASN A 1 215 ? 12.896 5.616 -15.822 1.00 93.88 215 ASN A CA 1
ATOM 1693 C C . ASN A 1 215 ? 12.969 5.165 -14.358 1.00 93.88 215 ASN A C 1
ATOM 1695 O O . ASN A 1 215 ? 11.944 5.158 -13.678 1.00 93.88 215 ASN A O 1
ATOM 1699 N N . CYS A 1 216 ? 14.168 4.874 -13.841 1.00 94.81 216 CYS A N 1
ATOM 1700 C CA . CYS A 1 216 ? 14.370 4.570 -12.424 1.00 94.81 216 CYS A CA 1
ATOM 1701 C C . CYS A 1 216 ? 13.902 5.722 -11.527 1.00 94.81 216 CYS A C 1
ATOM 1703 O O . CYS A 1 216 ? 13.185 5.479 -10.559 1.00 94.81 216 CYS A O 1
ATOM 1705 N N . ARG A 1 217 ? 14.223 6.977 -11.875 1.00 93.75 217 ARG A N 1
ATOM 1706 C CA . ARG A 1 217 ? 13.764 8.153 -11.117 1.00 93.75 217 ARG A CA 1
ATOM 1707 C C . ARG A 1 217 ? 12.238 8.261 -11.101 1.00 93.75 217 ARG A C 1
ATOM 1709 O O . ARG A 1 217 ? 11.656 8.377 -10.031 1.00 93.75 217 ARG A O 1
ATOM 1716 N N . LYS A 1 218 ? 11.579 8.112 -12.257 1.00 93.88 218 LYS A N 1
ATOM 1717 C CA . LYS A 1 218 ? 10.105 8.104 -12.350 1.00 93.88 218 LYS A CA 1
ATOM 1718 C C . LYS A 1 218 ? 9.470 7.010 -11.485 1.00 93.88 218 LYS A C 1
ATOM 1720 O O . LYS A 1 218 ? 8.453 7.251 -10.837 1.00 93.88 218 LYS A O 1
ATOM 1725 N N . ILE A 1 219 ? 10.057 5.812 -11.476 1.00 95.44 219 ILE A N 1
ATOM 1726 C CA . ILE A 1 219 ? 9.599 4.700 -10.634 1.00 95.44 219 ILE A CA 1
ATOM 1727 C C . ILE A 1 219 ? 9.756 5.052 -9.152 1.00 95.44 219 ILE A C 1
ATOM 1729 O O . ILE A 1 219 ? 8.805 4.880 -8.389 1.00 95.44 219 ILE A O 1
ATOM 1733 N N . GLN A 1 220 ? 10.924 5.557 -8.744 1.00 94.81 220 GLN A N 1
ATOM 1734 C CA . GLN A 1 220 ? 11.176 5.959 -7.360 1.00 94.81 220 GLN A CA 1
ATOM 1735 C C . GLN A 1 220 ? 10.203 7.044 -6.899 1.00 94.81 220 GLN A C 1
ATOM 1737 O O . GLN A 1 220 ? 9.621 6.907 -5.825 1.00 94.81 220 GLN A O 1
ATOM 1742 N N . ASP A 1 221 ? 9.978 8.071 -7.719 1.00 93.56 221 ASP A N 1
ATOM 1743 C CA . ASP A 1 221 ? 9.061 9.167 -7.410 1.00 93.56 221 ASP A CA 1
ATOM 1744 C C . ASP A 1 221 ? 7.640 8.631 -7.180 1.00 93.56 221 ASP A C 1
ATOM 1746 O O . ASP A 1 221 ? 7.010 8.948 -6.168 1.00 93.56 221 ASP A O 1
ATOM 1750 N N . LEU A 1 222 ? 7.155 7.735 -8.048 1.00 94.38 222 LEU A N 1
ATOM 1751 C CA . LEU A 1 222 ? 5.835 7.122 -7.881 1.00 94.38 222 LEU A CA 1
ATOM 1752 C C . LEU A 1 222 ? 5.757 6.249 -6.618 1.00 94.38 222 LEU A C 1
ATOM 1754 O O . LEU A 1 222 ? 4.789 6.333 -5.859 1.00 94.38 222 LEU A O 1
ATOM 1758 N N . LEU A 1 223 ? 6.764 5.406 -6.378 1.00 95.06 223 LEU A N 1
ATOM 1759 C CA . LEU A 1 223 ? 6.808 4.524 -5.209 1.00 95.06 223 LEU A CA 1
ATOM 1760 C C . LEU A 1 223 ? 7.008 5.293 -3.896 1.00 95.06 223 LEU A C 1
ATOM 1762 O O . LEU A 1 223 ? 6.562 4.829 -2.846 1.00 95.06 223 LEU A O 1
ATOM 1766 N N . SER A 1 224 ? 7.623 6.476 -3.929 1.00 94.19 224 SER A N 1
ATOM 1767 C CA . SER A 1 224 ? 7.800 7.319 -2.742 1.00 94.19 224 SER A CA 1
ATOM 1768 C C . SER A 1 224 ? 6.458 7.783 -2.163 1.00 94.19 224 SER A C 1
ATOM 1770 O O . SER A 1 224 ? 6.306 7.864 -0.943 1.00 94.19 224 SER A O 1
ATOM 1772 N N . ALA A 1 225 ? 5.463 8.007 -3.027 1.00 92.69 225 ALA A N 1
ATOM 1773 C CA . ALA A 1 225 ? 4.134 8.481 -2.654 1.00 92.69 225 ALA A CA 1
ATOM 1774 C C . ALA A 1 225 ? 3.139 7.349 -2.339 1.00 92.69 225 ALA A C 1
ATOM 1776 O O . ALA A 1 225 ? 2.150 7.577 -1.635 1.00 92.69 225 ALA A O 1
ATOM 1777 N N . ARG A 1 226 ? 3.387 6.135 -2.847 1.00 93.44 226 ARG A N 1
ATOM 1778 C CA . ARG A 1 226 ? 2.484 4.978 -2.728 1.00 93.44 226 ARG A CA 1
ATOM 1779 C C . ARG A 1 226 ? 2.873 4.048 -1.589 1.00 93.44 226 ARG A C 1
ATOM 1781 O O . ARG A 1 226 ? 4.039 3.951 -1.210 1.00 93.44 226 ARG A O 1
ATOM 1788 N N . ARG A 1 227 ? 1.892 3.318 -1.056 1.00 95.06 227 ARG A N 1
ATOM 1789 C CA . ARG A 1 227 ? 2.117 2.352 0.026 1.00 95.06 227 ARG A CA 1
ATOM 1790 C C . ARG A 1 227 ? 2.239 0.935 -0.529 1.00 95.06 227 ARG A C 1
ATOM 1792 O O . ARG A 1 227 ? 1.364 0.097 -0.319 1.00 95.06 227 ARG A O 1
ATOM 1799 N N . CYS A 1 228 ? 3.334 0.656 -1.225 1.00 95.75 228 CYS A N 1
ATOM 1800 C CA . CYS A 1 228 ? 3.592 -0.663 -1.800 1.00 95.75 228 CYS A CA 1
ATOM 1801 C C . CYS A 1 228 ? 4.572 -1.487 -0.951 1.00 95.75 228 CYS A C 1
ATOM 1803 O O . CYS A 1 228 ? 5.321 -0.951 -0.128 1.00 95.75 228 CYS A O 1
ATOM 1805 N N . LEU A 1 229 ? 4.579 -2.798 -1.188 1.00 97.56 229 LEU A N 1
ATOM 1806 C CA . LEU A 1 229 ? 5.686 -3.685 -0.838 1.00 97.56 229 LEU A CA 1
ATOM 1807 C C . LEU A 1 229 ? 6.423 -4.053 -2.126 1.00 97.56 229 LEU A C 1
ATOM 1809 O O . LEU A 1 229 ? 5.880 -4.793 -2.943 1.00 97.56 229 LEU A O 1
ATOM 1813 N N . LEU A 1 230 ? 7.635 -3.538 -2.307 1.00 97.75 230 LEU A N 1
ATOM 1814 C CA . LEU A 1 230 ? 8.524 -3.917 -3.400 1.00 97.75 230 LEU A CA 1
ATOM 1815 C C . LEU A 1 230 ? 9.406 -5.082 -2.946 1.00 97.75 230 LEU A C 1
ATOM 1817 O O . LEU A 1 230 ? 10.066 -4.988 -1.916 1.00 97.75 230 LEU A O 1
ATOM 1821 N N . VAL A 1 231 ? 9.434 -6.168 -3.707 1.00 97.75 231 VAL A N 1
ATOM 1822 C CA . VAL A 1 231 ? 10.362 -7.282 -3.505 1.00 97.75 231 VAL A CA 1
ATOM 1823 C C . VAL A 1 231 ? 11.314 -7.334 -4.690 1.00 97.75 231 VAL A C 1
ATOM 1825 O O . VAL A 1 231 ? 10.889 -7.602 -5.813 1.00 97.75 231 VAL A O 1
ATOM 1828 N N . LEU A 1 232 ? 12.591 -7.067 -4.427 1.00 97.12 232 LEU A N 1
ATOM 1829 C CA . LEU A 1 232 ? 13.686 -7.258 -5.369 1.00 97.12 232 LEU A CA 1
ATOM 1830 C C . LEU A 1 232 ? 14.277 -8.648 -5.120 1.00 97.12 232 LEU A C 1
ATOM 1832 O O . LEU A 1 232 ? 14.866 -8.892 -4.064 1.00 97.12 232 LEU A O 1
ATOM 1836 N N . ASP A 1 233 ? 14.066 -9.559 -6.067 1.00 96.44 233 ASP A N 1
ATOM 1837 C CA . ASP A 1 233 ? 14.393 -10.980 -5.934 1.00 96.44 233 ASP A CA 1
ATOM 1838 C C . ASP A 1 233 ? 15.791 -11.275 -6.507 1.00 96.44 233 ASP A C 1
ATOM 1840 O O . ASP A 1 233 ? 15.969 -11.340 -7.728 1.00 96.44 233 ASP A O 1
ATOM 1844 N N . ALA A 1 234 ? 16.778 -11.398 -5.614 1.00 95.25 234 ALA A N 1
ATOM 1845 C CA . ALA A 1 234 ? 18.213 -11.528 -5.878 1.00 95.25 234 ALA A CA 1
ATOM 1846 C C . ALA A 1 234 ? 18.798 -10.422 -6.787 1.00 95.25 234 ALA A C 1
ATOM 1848 O O . ALA A 1 234 ? 19.284 -10.722 -7.882 1.00 95.25 234 ALA A O 1
ATOM 1849 N N . PRO A 1 235 ? 18.737 -9.136 -6.378 1.00 95.56 235 PRO A N 1
ATOM 1850 C CA . PRO A 1 235 ? 19.283 -8.030 -7.154 1.00 95.56 235 PRO A CA 1
ATOM 1851 C C . PRO A 1 235 ? 20.797 -7.875 -6.990 1.00 95.56 235 PRO A C 1
ATOM 1853 O O . PRO A 1 235 ? 21.356 -8.087 -5.916 1.00 95.56 235 PRO A O 1
ATOM 1856 N N . ASP A 1 236 ? 21.436 -7.368 -8.041 1.00 92.69 236 ASP A N 1
ATOM 1857 C CA . ASP A 1 236 ? 22.786 -6.819 -7.956 1.00 92.69 236 ASP A CA 1
ATOM 1858 C C . ASP A 1 236 ? 22.795 -5.480 -7.189 1.00 92.69 236 ASP A C 1
ATOM 1860 O O . ASP A 1 236 ? 21.801 -4.745 -7.135 1.00 92.69 236 ASP A O 1
ATOM 1864 N N . SER A 1 237 ? 23.947 -5.103 -6.623 1.00 90.75 237 SER A N 1
ATOM 1865 C CA . SER A 1 237 ? 24.075 -3.898 -5.785 1.00 90.75 237 SER A CA 1
ATOM 1866 C C . SER A 1 237 ? 23.684 -2.596 -6.498 1.00 90.75 237 SER A C 1
ATOM 1868 O O . SER A 1 237 ? 23.177 -1.670 -5.866 1.00 90.75 237 SER A O 1
ATOM 1870 N N . ASN A 1 238 ? 23.898 -2.508 -7.814 1.00 92.00 238 ASN A N 1
ATOM 1871 C CA . ASN A 1 238 ? 23.496 -1.354 -8.627 1.00 92.00 238 ASN A CA 1
ATOM 1872 C C . ASN A 1 238 ? 21.968 -1.184 -8.685 1.00 92.00 238 ASN A C 1
ATOM 1874 O O . ASN A 1 238 ? 21.482 -0.056 -8.655 1.00 92.00 238 ASN A O 1
ATOM 1878 N N . VAL A 1 239 ? 21.213 -2.285 -8.729 1.00 92.00 239 VAL A N 1
ATOM 1879 C CA . VAL A 1 239 ? 19.746 -2.283 -8.766 1.00 92.00 239 VAL A CA 1
ATOM 1880 C C . VAL A 1 239 ? 19.185 -1.767 -7.450 1.00 92.00 239 VAL A C 1
ATOM 1882 O O . VAL A 1 239 ? 18.290 -0.925 -7.454 1.00 92.00 239 VAL A O 1
ATOM 1885 N N . VAL A 1 240 ? 19.746 -2.215 -6.325 1.00 92.56 240 VAL A N 1
ATOM 1886 C CA . VAL A 1 240 ? 19.325 -1.769 -4.990 1.00 92.56 240 VAL A CA 1
ATOM 1887 C C . VAL A 1 240 ? 19.478 -0.251 -4.861 1.00 92.56 240 VAL A C 1
ATOM 1889 O O . VAL A 1 240 ? 18.534 0.435 -4.478 1.00 92.56 240 VAL A O 1
ATOM 1892 N N . VAL A 1 241 ? 20.630 0.297 -5.255 1.00 91.69 241 VAL A N 1
ATOM 1893 C CA . VAL A 1 241 ? 20.876 1.750 -5.214 1.00 91.69 241 VAL A CA 1
ATOM 1894 C C . VAL A 1 241 ? 19.934 2.515 -6.151 1.00 91.69 241 VAL A C 1
ATOM 1896 O O . VAL A 1 241 ? 19.485 3.609 -5.817 1.00 91.69 241 VAL A O 1
ATOM 1899 N N . ALA A 1 242 ? 19.625 1.949 -7.318 1.00 91.38 242 ALA A N 1
ATOM 1900 C CA . ALA A 1 242 ? 18.845 2.619 -8.350 1.00 91.38 242 ALA A CA 1
ATOM 1901 C C . ALA A 1 242 ? 17.323 2.485 -8.201 1.00 91.38 242 ALA A C 1
ATOM 1903 O O . ALA A 1 242 ? 16.608 3.251 -8.842 1.00 91.38 242 ALA A O 1
ATOM 1904 N N . LEU A 1 243 ?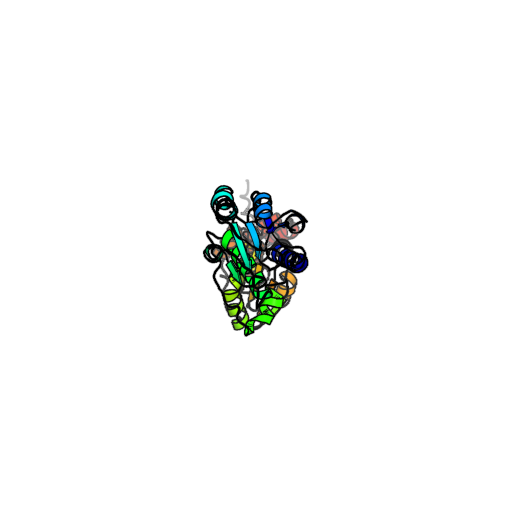 16.795 1.545 -7.410 1.00 91.56 243 LEU A N 1
ATOM 1905 C CA . LEU A 1 243 ? 15.347 1.285 -7.349 1.00 91.56 243 LEU A CA 1
ATOM 1906 C C . LEU A 1 243 ? 14.739 1.273 -5.950 1.00 91.56 243 LEU A C 1
ATOM 1908 O O . LEU A 1 243 ? 13.517 1.347 -5.863 1.00 91.56 243 LEU A O 1
ATOM 1912 N N . VAL A 1 244 ? 15.526 1.208 -4.870 1.00 91.31 244 VAL A N 1
ATOM 1913 C CA . VAL A 1 244 ? 14.968 1.321 -3.512 1.00 91.31 244 VAL A CA 1
ATOM 1914 C C . VAL A 1 244 ? 14.432 2.747 -3.313 1.00 91.31 244 VAL A C 1
ATOM 1916 O O . VAL A 1 244 ? 15.225 3.691 -3.267 1.00 91.31 244 VAL A O 1
ATOM 1919 N N . PRO A 1 245 ? 13.105 2.940 -3.194 1.00 88.38 245 PRO A N 1
ATOM 1920 C CA . PRO A 1 245 ? 12.528 4.266 -3.052 1.00 88.38 245 PRO A CA 1
ATOM 1921 C C . PRO A 1 245 ? 12.733 4.795 -1.629 1.00 88.38 245 PRO A C 1
ATOM 1923 O O . PRO A 1 245 ? 12.672 4.047 -0.652 1.00 88.38 245 PRO A O 1
ATOM 1926 N N . GLN A 1 246 ? 12.902 6.109 -1.501 1.00 85.88 246 GLN A N 1
ATOM 1927 C CA . GLN A 1 246 ? 12.793 6.799 -0.216 1.00 85.88 246 GLN A CA 1
ATOM 1928 C C . GLN A 1 246 ? 11.391 7.394 -0.103 1.00 85.88 246 GLN A C 1
ATOM 1930 O O . GLN A 1 246 ? 11.032 8.277 -0.875 1.00 85.88 246 GLN A O 1
ATOM 1935 N N . GLY A 1 247 ? 10.572 6.899 0.823 1.00 89.94 247 GLY A N 1
ATOM 1936 C CA . GLY A 1 247 ? 9.198 7.372 0.987 1.00 89.94 247 GLY A CA 1
ATOM 1937 C C . GLY A 1 247 ? 8.320 6.351 1.694 1.00 89.94 247 GLY A C 1
ATOM 1938 O O . GLY A 1 247 ? 8.726 5.782 2.702 1.00 89.94 247 GLY A O 1
ATOM 1939 N N . ARG A 1 248 ? 7.108 6.130 1.177 1.00 93.50 248 ARG A N 1
ATOM 1940 C CA . ARG A 1 248 ? 6.079 5.277 1.797 1.00 93.50 248 ARG A CA 1
ATOM 1941 C C . ARG A 1 248 ? 6.154 3.805 1.392 1.00 93.50 248 ARG A C 1
ATOM 1943 O O . ARG A 1 248 ? 5.595 2.967 2.098 1.00 93.50 248 ARG A O 1
ATOM 1950 N N . THR A 1 249 ? 6.821 3.458 0.295 1.00 96.62 249 THR A N 1
ATOM 1951 C CA . THR A 1 249 ? 6.998 2.056 -0.120 1.00 96.62 249 THR A CA 1
ATOM 1952 C C . THR A 1 249 ? 8.056 1.363 0.732 1.00 96.62 249 THR A C 1
ATOM 1954 O O . THR A 1 249 ? 9.111 1.922 1.018 1.00 96.62 249 THR A O 1
ATOM 1957 N N . SER A 1 250 ? 7.771 0.124 1.126 1.00 97.56 250 SER A N 1
ATOM 1958 C CA . SER A 1 250 ? 8.728 -0.732 1.830 1.00 97.56 250 SER A CA 1
ATOM 1959 C C . SER A 1 250 ? 9.398 -1.684 0.855 1.00 97.56 250 SER A C 1
ATOM 1961 O O . SER A 1 250 ? 8.741 -2.156 -0.073 1.00 97.56 250 SER A O 1
ATOM 1963 N N . THR A 1 251 ? 10.673 -2.001 1.083 1.00 97.81 251 THR A N 1
ATOM 1964 C CA . THR A 1 251 ? 11.445 -2.857 0.177 1.00 97.81 251 THR A CA 1
ATOM 1965 C C . THR A 1 251 ? 11.990 -4.098 0.876 1.00 97.81 251 THR A C 1
ATOM 1967 O O . THR A 1 251 ? 12.581 -4.030 1.951 1.00 97.81 251 THR A O 1
ATOM 1970 N N . LEU A 1 252 ? 11.807 -5.249 0.246 1.00 97.56 252 LEU A N 1
ATOM 1971 C CA . LEU A 1 252 ? 12.493 -6.490 0.567 1.00 97.56 252 LEU A CA 1
ATOM 1972 C C . LEU A 1 252 ? 13.548 -6.749 -0.501 1.00 97.56 252 LEU A C 1
ATOM 1974 O O . LEU A 1 252 ? 13.239 -6.730 -1.688 1.00 97.56 252 LEU A O 1
ATOM 1978 N N . VAL A 1 253 ? 14.774 -7.004 -0.067 1.00 97.31 253 VAL A N 1
ATOM 1979 C CA . VAL A 1 253 ? 15.881 -7.438 -0.917 1.00 97.31 253 VAL A CA 1
ATOM 1980 C C . VAL A 1 253 ? 16.186 -8.882 -0.548 1.00 97.31 253 VAL A C 1
ATOM 1982 O O . VAL A 1 253 ? 16.464 -9.166 0.618 1.00 97.31 253 VAL A O 1
ATOM 1985 N N . THR A 1 254 ? 16.083 -9.807 -1.501 1.00 97.19 254 THR A N 1
ATOM 1986 C CA . THR A 1 254 ? 16.434 -11.208 -1.240 1.00 97.19 254 THR A CA 1
ATOM 1987 C C . THR A 1 254 ? 17.876 -11.488 -1.637 1.00 97.19 254 THR A C 1
ATOM 1989 O O . THR A 1 254 ? 18.354 -10.954 -2.634 1.00 97.19 254 THR A O 1
ATOM 1992 N N . PHE A 1 255 ? 18.580 -12.315 -0.863 1.00 95.00 255 PHE A N 1
ATOM 1993 C CA . PHE A 1 255 ? 19.943 -12.746 -1.209 1.00 95.00 255 PHE A CA 1
ATOM 1994 C C . PHE A 1 255 ? 19.982 -14.038 -2.045 1.00 95.00 255 PHE A C 1
ATOM 1996 O O . PHE A 1 255 ? 21.017 -14.384 -2.608 1.00 95.00 255 PHE A O 1
ATOM 2003 N N . ASP A 1 256 ? 18.862 -14.755 -2.139 1.00 93.88 256 ASP A N 1
ATOM 2004 C CA . ASP A 1 256 ? 18.648 -15.937 -2.976 1.00 93.88 256 ASP A CA 1
ATOM 2005 C C . ASP A 1 256 ? 17.430 -15.740 -3.885 1.00 93.88 256 ASP A C 1
ATOM 2007 O O . ASP A 1 256 ? 16.460 -15.072 -3.512 1.00 93.88 256 ASP A O 1
ATOM 2011 N N . SER A 1 257 ? 17.499 -16.310 -5.092 1.00 90.06 257 SER A N 1
ATOM 2012 C CA . SER A 1 257 ? 16.443 -16.178 -6.091 1.00 90.06 257 SER A CA 1
ATOM 2013 C C . SER A 1 257 ? 15.302 -17.159 -5.825 1.00 90.06 257 SER A C 1
ATOM 2015 O O . SER A 1 257 ? 15.504 -18.363 -5.660 1.00 90.06 257 SER A O 1
ATOM 2017 N N . VAL A 1 258 ? 14.074 -16.646 -5.807 1.00 89.19 258 VAL A N 1
ATOM 2018 C CA . VAL A 1 258 ? 12.847 -17.458 -5.742 1.00 89.19 258 VAL A CA 1
ATOM 2019 C C . VAL A 1 258 ? 12.322 -17.740 -7.141 1.00 89.19 258 VAL A C 1
ATOM 2021 O O . VAL A 1 258 ? 11.828 -18.832 -7.425 1.00 89.19 258 VAL A O 1
ATOM 2024 N N . SER A 1 259 ? 12.408 -16.739 -8.012 1.00 84.44 259 SER A N 1
ATOM 2025 C CA . SER A 1 259 ? 11.932 -16.784 -9.385 1.00 84.44 259 SER A CA 1
ATOM 2026 C C . SER A 1 259 ? 13.042 -16.370 -10.343 1.00 84.44 259 SER A C 1
ATOM 2028 O O . SER A 1 259 ? 13.699 -15.349 -10.159 1.00 84.44 259 SER A O 1
ATOM 2030 N N . VAL A 1 260 ? 13.249 -17.177 -11.383 1.00 8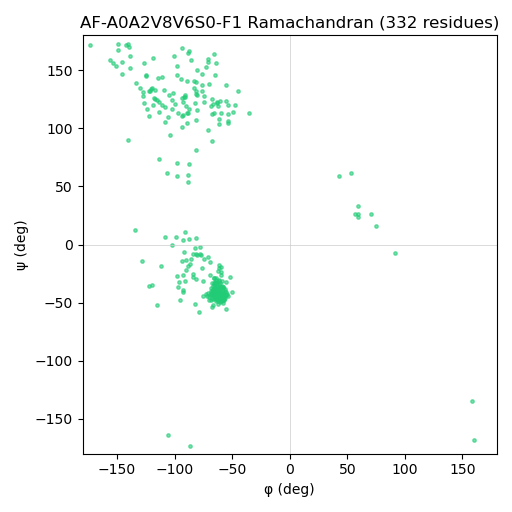5.62 260 VAL A N 1
ATOM 2031 C CA . VAL A 1 260 ? 14.195 -16.883 -12.461 1.00 85.62 260 VAL A CA 1
ATOM 2032 C C . VAL A 1 260 ? 13.392 -16.710 -13.739 1.00 85.62 260 VAL A C 1
ATOM 2034 O O . VAL A 1 260 ? 12.603 -17.582 -14.103 1.00 85.62 260 VAL A O 1
ATOM 2037 N N . VAL A 1 261 ? 13.571 -15.564 -14.391 1.00 86.81 261 VAL A N 1
ATOM 2038 C CA . VAL A 1 261 ? 12.904 -15.228 -15.649 1.00 86.81 261 VAL A CA 1
ATOM 2039 C C . VAL A 1 261 ? 13.970 -15.023 -16.708 1.00 86.81 261 VAL A C 1
ATOM 2041 O O . VAL A 1 261 ? 14.819 -14.144 -16.573 1.00 86.81 261 VAL A O 1
ATOM 2044 N N . GLU A 1 262 ? 13.913 -15.833 -17.761 1.00 82.75 262 GLU A N 1
ATOM 2045 C CA . GLU A 1 262 ? 14.761 -15.662 -18.935 1.00 82.75 262 GLU A CA 1
ATOM 2046 C C . GLU A 1 262 ? 14.171 -14.588 -19.851 1.00 82.75 262 GLU A C 1
ATOM 2048 O O . GLU A 1 262 ? 12.981 -14.609 -20.175 1.00 82.75 262 GLU A O 1
ATOM 2053 N N . THR A 1 263 ? 15.012 -13.649 -20.285 1.00 81.25 263 THR A N 1
ATOM 2054 C CA . THR A 1 263 ? 14.614 -12.619 -21.248 1.00 81.25 263 THR A CA 1
ATOM 2055 C C . THR A 1 263 ? 14.937 -13.103 -22.665 1.00 81.25 263 THR A C 1
ATOM 2057 O O . THR A 1 263 ? 16.102 -13.388 -22.942 1.00 81.25 263 THR A O 1
ATOM 2060 N N . PRO A 1 264 ? 13.963 -13.179 -23.590 1.00 87.19 264 PRO A N 1
ATOM 2061 C CA . PRO A 1 264 ? 14.230 -13.640 -24.949 1.00 87.19 264 PRO A CA 1
ATOM 2062 C C . PRO A 1 264 ? 15.194 -12.719 -25.710 1.00 87.19 264 PRO A C 1
ATOM 2064 O O . PRO A 1 264 ? 14.903 -11.548 -25.952 1.00 87.19 264 PRO A O 1
ATOM 2067 N N . GLU A 1 265 ? 16.309 -13.265 -26.192 1.00 87.50 265 GLU A N 1
ATOM 2068 C CA . GLU A 1 265 ? 17.294 -12.520 -26.985 1.00 87.50 265 GLU A CA 1
ATOM 2069 C C . GLU A 1 265 ? 16.948 -12.548 -28.480 1.00 87.50 265 GLU A C 1
ATOM 2071 O O . GLU A 1 265 ? 17.599 -13.204 -29.292 1.00 87.50 265 GLU A O 1
ATOM 2076 N N . SER A 1 266 ? 15.870 -11.863 -28.867 1.00 90.81 266 SER A N 1
ATOM 2077 C CA . SER A 1 266 ? 15.433 -11.832 -30.267 1.00 90.81 266 SER A CA 1
ATOM 2078 C C . SER A 1 266 ? 14.978 -10.453 -30.723 1.00 90.81 266 SER A C 1
ATOM 2080 O O . SER A 1 266 ? 14.440 -9.659 -29.952 1.00 90.81 266 SER A O 1
ATOM 2082 N N . LEU A 1 267 ? 15.119 -10.193 -32.025 1.00 88.62 267 LEU A N 1
ATOM 2083 C CA . LEU A 1 267 ? 14.623 -8.963 -32.644 1.00 88.62 267 LEU A CA 1
ATOM 2084 C C . LEU A 1 267 ? 13.093 -8.829 -32.523 1.00 88.62 267 LEU A C 1
ATOM 2086 O O . LEU A 1 267 ? 12.573 -7.725 -32.375 1.00 88.62 267 LEU A O 1
ATOM 2090 N N . ALA A 1 268 ? 12.361 -9.947 -32.572 1.00 91.56 268 ALA A N 1
ATOM 2091 C CA . ALA A 1 268 ? 10.909 -9.952 -32.389 1.00 91.56 268 ALA A CA 1
ATOM 2092 C C . ALA A 1 268 ? 10.518 -9.475 -30.981 1.00 91.56 268 ALA A C 1
ATOM 2094 O O . ALA A 1 268 ? 9.608 -8.657 -30.829 1.00 91.56 268 ALA A O 1
ATOM 2095 N N . TYR A 1 269 ? 11.250 -9.928 -29.962 1.00 92.31 269 TYR A N 1
ATOM 2096 C CA . TYR A 1 269 ? 11.048 -9.471 -28.592 1.00 92.31 269 TYR A CA 1
ATOM 2097 C C . TYR A 1 269 ? 11.436 -7.995 -28.424 1.00 92.31 269 TYR A C 1
ATOM 2099 O O . TYR A 1 269 ? 10.650 -7.226 -27.879 1.00 92.31 269 TYR A O 1
ATOM 2107 N N . ALA A 1 270 ? 12.556 -7.549 -29.008 1.00 91.00 270 ALA A N 1
ATOM 2108 C CA . ALA A 1 270 ? 12.938 -6.133 -29.004 1.00 91.00 270 ALA A CA 1
ATOM 2109 C C . ALA A 1 270 ? 11.843 -5.214 -29.586 1.00 91.00 270 ALA A C 1
ATOM 2111 O O . ALA A 1 270 ? 11.545 -4.165 -29.024 1.00 91.00 270 ALA A O 1
ATOM 2112 N N . ARG A 1 271 ? 11.177 -5.625 -30.673 1.00 91.31 271 ARG A N 1
ATOM 2113 C CA . ARG A 1 271 ? 10.038 -4.876 -31.243 1.00 91.31 271 ARG A CA 1
ATOM 2114 C C . ARG A 1 271 ? 8.808 -4.858 -30.340 1.00 91.31 271 ARG A C 1
ATOM 2116 O O . ARG A 1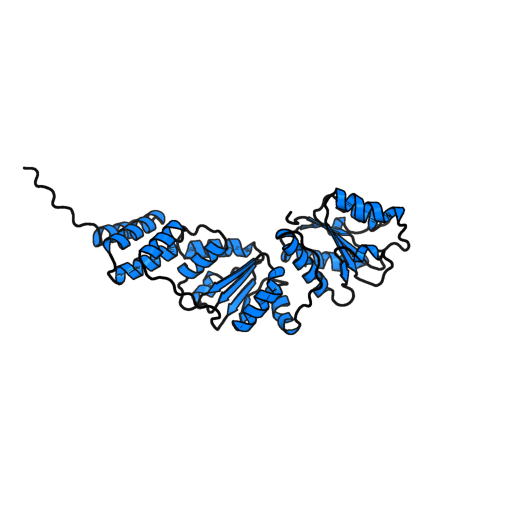 271 ? 8.070 -3.872 -30.335 1.00 91.31 271 ARG A O 1
ATOM 2123 N N . THR A 1 272 ? 8.593 -5.933 -29.586 1.00 92.75 272 THR A N 1
ATOM 2124 C CA . THR A 1 272 ? 7.527 -5.991 -28.576 1.00 92.75 272 THR A CA 1
ATOM 2125 C C . THR A 1 272 ? 7.804 -4.962 -27.484 1.00 92.75 272 THR A C 1
ATOM 2127 O O . THR A 1 272 ? 6.950 -4.130 -27.211 1.00 92.75 272 THR A O 1
ATOM 2130 N N . LEU A 1 273 ? 9.043 -4.901 -26.980 1.00 91.38 273 LEU A N 1
ATOM 2131 C CA . LEU A 1 273 ? 9.464 -3.895 -26.000 1.00 91.38 273 LEU A CA 1
ATOM 2132 C C . LEU A 1 273 ? 9.283 -2.456 -26.503 1.00 91.38 273 LEU A C 1
ATOM 2134 O O . LEU A 1 273 ? 8.829 -1.600 -25.747 1.00 91.38 273 LEU A O 1
ATOM 2138 N N . ILE A 1 274 ? 9.598 -2.177 -27.773 1.00 90.94 274 ILE A N 1
ATOM 2139 C CA . ILE A 1 274 ? 9.345 -0.857 -28.375 1.00 90.94 274 ILE A CA 1
ATOM 2140 C C . ILE A 1 274 ? 7.840 -0.562 -28.404 1.00 90.94 274 ILE A C 1
ATOM 2142 O O . ILE A 1 274 ? 7.416 0.522 -28.016 1.00 90.94 274 ILE A O 1
ATOM 2146 N N . SER A 1 275 ? 7.019 -1.529 -28.810 1.00 90.44 275 SER A N 1
ATOM 2147 C CA . SER A 1 275 ? 5.558 -1.360 -28.852 1.00 90.44 275 SER A CA 1
ATOM 2148 C C . SER A 1 275 ? 4.972 -1.092 -27.460 1.00 90.44 275 SER A C 1
ATOM 2150 O O . SER A 1 275 ? 4.090 -0.246 -27.312 1.00 90.44 275 SER A O 1
ATOM 2152 N N . ASP A 1 276 ? 5.538 -1.734 -26.438 1.00 89.38 276 ASP A N 1
ATOM 2153 C CA . ASP A 1 276 ? 5.181 -1.564 -25.027 1.00 89.38 276 ASP A CA 1
ATOM 2154 C C . ASP A 1 276 ? 5.829 -0.327 -24.380 1.00 89.38 276 ASP A C 1
ATOM 2156 O O . ASP A 1 276 ? 5.694 -0.113 -23.174 1.00 89.38 276 ASP A O 1
ATOM 2160 N N . ARG A 1 277 ? 6.533 0.507 -25.161 1.00 90.56 277 ARG A N 1
ATOM 2161 C CA . ARG A 1 277 ? 7.210 1.732 -24.697 1.00 90.56 277 ARG A CA 1
ATOM 2162 C C . ARG A 1 277 ? 8.268 1.480 -23.616 1.00 90.56 277 ARG A C 1
ATOM 2164 O O . ARG A 1 277 ? 8.483 2.317 -22.742 1.00 90.56 277 ARG A O 1
ATOM 2171 N N . ARG A 1 278 ? 8.946 0.331 -23.678 1.00 91.12 278 ARG A N 1
ATOM 2172 C CA . ARG A 1 278 ? 10.087 -0.065 -22.829 1.00 91.12 278 ARG A CA 1
ATOM 2173 C C . ARG A 1 278 ? 11.406 0.194 -23.565 1.00 91.12 278 ARG A C 1
ATOM 2175 O O . ARG A 1 278 ? 12.187 -0.724 -23.821 1.00 91.12 278 ARG A O 1
ATOM 2182 N N . TYR A 1 279 ? 11.651 1.450 -23.946 1.00 92.19 279 TYR A N 1
ATOM 2183 C CA . TYR A 1 279 ? 12.745 1.796 -24.867 1.00 92.19 279 TYR A CA 1
ATOM 2184 C C . TYR A 1 279 ? 14.136 1.524 -24.293 1.00 92.19 279 TYR A C 1
ATOM 2186 O O . TYR A 1 279 ? 14.999 1.052 -25.024 1.00 92.19 279 TYR A O 1
ATOM 2194 N N . ALA A 1 280 ? 14.349 1.750 -22.994 1.00 92.50 280 ALA A N 1
ATOM 2195 C CA . ALA A 1 280 ? 15.627 1.465 -22.336 1.00 92.50 280 ALA A CA 1
ATOM 2196 C C . ALA A 1 280 ? 16.040 -0.013 -22.453 1.00 92.50 280 ALA A C 1
ATOM 2198 O O . ALA A 1 280 ? 17.186 -0.327 -22.767 1.00 92.50 280 ALA A O 1
ATOM 2199 N N . GLU A 1 281 ? 15.089 -0.925 -22.262 1.00 92.62 281 GLU A N 1
ATOM 2200 C CA . GLU A 1 281 ? 15.331 -2.363 -22.378 1.00 92.62 281 GLU A CA 1
ATOM 2201 C C . GLU A 1 281 ? 15.523 -2.790 -23.834 1.00 92.62 281 GLU A C 1
ATOM 2203 O O . GLU A 1 281 ? 16.440 -3.553 -24.142 1.00 92.62 281 GLU A O 1
ATOM 2208 N N . ALA A 1 282 ? 14.698 -2.257 -24.743 1.00 93.00 282 ALA A N 1
ATOM 2209 C CA . ALA A 1 282 ? 14.853 -2.496 -26.173 1.00 93.00 282 ALA A CA 1
ATOM 2210 C C . ALA A 1 282 ? 16.234 -2.039 -26.662 1.00 93.00 282 ALA A C 1
ATOM 2212 O O . ALA A 1 282 ? 16.893 -2.763 -27.401 1.00 93.00 282 ALA A O 1
ATOM 2213 N N . TYR A 1 283 ? 16.692 -0.870 -26.216 1.00 94.38 283 TYR A N 1
ATOM 2214 C CA . TYR A 1 283 ? 17.994 -0.307 -26.553 1.00 94.38 283 TYR A CA 1
ATOM 2215 C C . TYR A 1 283 ? 19.151 -1.223 -26.133 1.00 94.38 283 TYR A C 1
ATOM 2217 O O . TYR A 1 283 ? 20.023 -1.519 -26.951 1.00 94.38 283 TYR A O 1
ATOM 2225 N N . GLU A 1 284 ? 19.157 -1.719 -24.890 1.00 93.56 284 GLU A N 1
ATOM 2226 C CA . GLU A 1 284 ? 20.201 -2.641 -24.421 1.00 93.56 284 GLU A CA 1
ATOM 2227 C C . GLU A 1 284 ? 20.194 -3.948 -25.222 1.00 93.56 284 GLU A C 1
ATOM 2229 O O . GLU A 1 284 ? 21.240 -4.382 -25.712 1.00 93.56 284 GLU A O 1
ATOM 2234 N N . LEU A 1 285 ? 19.011 -4.537 -25.430 1.00 92.50 285 LEU A N 1
ATOM 2235 C CA . LEU A 1 285 ? 18.866 -5.774 -26.193 1.00 92.50 285 LEU A CA 1
ATOM 2236 C C . LEU A 1 285 ? 19.315 -5.606 -27.651 1.00 92.50 285 LEU A C 1
ATOM 2238 O O . LEU A 1 285 ? 20.052 -6.444 -28.170 1.00 92.50 285 LEU A O 1
ATOM 2242 N N . LEU A 1 286 ? 18.914 -4.523 -28.317 1.00 92.69 286 LEU A N 1
ATOM 2243 C CA . LEU A 1 286 ? 19.306 -4.243 -29.699 1.00 92.69 286 LEU A CA 1
ATOM 2244 C C . LEU A 1 286 ? 20.820 -4.059 -29.831 1.00 92.69 286 LEU A C 1
ATOM 2246 O O . LEU A 1 286 ? 21.401 -4.537 -30.805 1.00 92.69 286 LEU A O 1
ATOM 2250 N N . TYR A 1 287 ? 21.479 -3.431 -28.854 1.00 93.19 287 TYR A N 1
ATOM 2251 C CA . TYR A 1 287 ? 22.939 -3.335 -28.838 1.00 93.19 287 TYR A CA 1
ATOM 2252 C C . TYR A 1 287 ? 23.616 -4.694 -28.644 1.00 93.19 287 TYR A C 1
ATOM 2254 O O . TYR A 1 287 ? 24.633 -4.957 -29.293 1.00 93.19 287 TYR A O 1
ATOM 2262 N N . CYS A 1 288 ? 23.065 -5.569 -27.799 1.00 91.25 288 CYS A N 1
ATOM 2263 C CA . CYS A 1 288 ? 23.540 -6.947 -27.670 1.00 91.25 288 CYS A CA 1
ATOM 2264 C C . CYS A 1 288 ? 23.407 -7.708 -28.999 1.00 91.25 288 CYS A C 1
ATOM 2266 O O . CYS A 1 288 ? 24.389 -8.267 -29.483 1.00 91.25 288 CYS A O 1
ATOM 2268 N N . LEU A 1 289 ? 22.238 -7.653 -29.645 1.00 91.56 289 LEU A N 1
ATOM 2269 C CA . LEU A 1 289 ? 21.992 -8.299 -30.941 1.00 91.56 289 LEU A CA 1
ATOM 2270 C C . LEU A 1 289 ? 22.906 -7.756 -32.050 1.00 91.56 289 LEU A C 1
ATOM 2272 O O . LEU A 1 289 ? 23.460 -8.535 -32.829 1.00 91.56 289 LEU A O 1
ATOM 2276 N N . LEU A 1 290 ? 23.114 -6.436 -32.086 1.00 90.88 290 LEU A N 1
ATOM 2277 C CA . LEU A 1 290 ? 24.012 -5.770 -33.030 1.00 90.88 290 LEU A CA 1
ATOM 2278 C C . LEU A 1 290 ? 25.460 -6.257 -32.869 1.00 90.88 290 LEU A C 1
ATOM 2280 O O . LEU A 1 290 ? 26.117 -6.554 -33.865 1.00 90.88 290 LEU A O 1
ATOM 2284 N N . ARG A 1 291 ? 25.953 -6.386 -31.628 1.00 89.81 291 ARG A N 1
ATOM 2285 C CA . ARG A 1 291 ? 27.305 -6.904 -31.335 1.00 89.81 291 ARG A CA 1
ATOM 2286 C C . ARG A 1 291 ? 27.464 -8.373 -31.717 1.00 89.81 291 ARG A C 1
ATOM 2288 O O . ARG A 1 291 ? 28.542 -8.767 -32.152 1.00 89.81 291 ARG A O 1
ATOM 2295 N N . SER A 1 292 ? 26.395 -9.154 -31.596 1.00 88.94 292 SER A N 1
ATOM 2296 C CA . SER A 1 292 ? 26.350 -10.559 -32.012 1.00 88.94 292 SER A CA 1
ATOM 2297 C C . SER A 1 292 ? 26.194 -10.741 -33.530 1.00 88.94 292 SER A C 1
ATOM 2299 O O . SER A 1 292 ? 26.173 -11.872 -34.007 1.00 88.94 292 SER A O 1
ATOM 2301 N N . GLY A 1 293 ? 26.077 -9.652 -34.302 1.00 83.38 293 GLY A N 1
ATOM 2302 C CA . GLY A 1 293 ? 25.935 -9.689 -35.761 1.00 83.38 293 GLY A CA 1
ATOM 2303 C C . GLY A 1 293 ? 24.551 -10.128 -36.252 1.00 83.38 293 GLY A C 1
ATOM 2304 O O . GLY A 1 293 ? 24.392 -10.478 -37.421 1.00 83.38 293 GLY A O 1
ATOM 2305 N N . VAL A 1 294 ? 23.536 -10.116 -35.385 1.00 79.88 294 VAL A N 1
ATOM 2306 C CA . VAL A 1 294 ? 22.171 -10.526 -35.731 1.00 79.88 294 VAL A CA 1
ATOM 2307 C C . VAL A 1 294 ? 21.456 -9.367 -36.432 1.00 79.88 294 VAL A C 1
ATOM 2309 O O . VAL A 1 294 ? 21.088 -8.385 -35.792 1.00 79.88 294 VAL A O 1
ATOM 2312 N N . VAL A 1 295 ? 21.253 -9.490 -37.751 1.00 83.00 295 VAL A N 1
ATOM 2313 C CA . VAL A 1 295 ? 20.539 -8.522 -38.620 1.00 83.00 295 VAL A CA 1
ATOM 2314 C C . VAL A 1 295 ? 20.926 -7.055 -38.314 1.00 83.00 295 VAL A C 1
ATOM 2316 O O . VAL A 1 295 ? 20.073 -6.243 -37.934 1.00 83.00 295 VAL A O 1
ATOM 2319 N N . PRO A 1 296 ? 22.221 -6.702 -38.438 1.00 86.12 296 PRO A N 1
ATOM 2320 C CA . PRO A 1 296 ? 22.793 -5.480 -37.870 1.00 86.12 296 PRO A CA 1
ATOM 2321 C C . PRO A 1 296 ? 22.146 -4.195 -38.401 1.00 86.12 296 PRO A C 1
ATOM 2323 O O . PRO A 1 296 ? 21.908 -3.272 -37.630 1.00 86.12 296 PRO A O 1
ATOM 2326 N N . GLU A 1 297 ? 21.776 -4.157 -39.680 1.00 87.12 297 GLU A N 1
ATOM 2327 C CA . GLU A 1 297 ? 21.101 -3.015 -40.316 1.00 87.12 297 GLU A CA 1
ATOM 2328 C C . GLU A 1 297 ? 19.742 -2.719 -39.667 1.00 87.12 297 GLU A C 1
ATOM 2330 O O . GLU A 1 297 ? 19.387 -1.567 -39.416 1.00 87.12 297 GLU A O 1
ATOM 2335 N N . THR A 1 298 ? 18.972 -3.769 -39.354 1.00 87.25 298 THR A N 1
ATOM 2336 C CA . THR A 1 298 ? 17.663 -3.601 -38.715 1.00 87.25 298 THR A CA 1
ATOM 2337 C C . THR A 1 298 ? 17.833 -3.166 -37.267 1.00 87.25 298 THR A C 1
ATOM 2339 O O . THR A 1 298 ? 17.163 -2.229 -36.846 1.00 87.25 298 THR A O 1
ATOM 2342 N N . CYS A 1 299 ? 18.758 -3.783 -36.525 1.00 88.75 299 CYS A N 1
ATOM 2343 C CA . CYS A 1 299 ? 19.059 -3.382 -35.151 1.00 88.75 299 CYS A CA 1
ATOM 2344 C C . CYS A 1 299 ? 19.526 -1.920 -35.076 1.00 88.75 299 CYS A C 1
ATOM 2346 O O . CYS A 1 299 ? 19.023 -1.159 -34.253 1.00 88.75 299 CYS A O 1
ATOM 2348 N N . ALA A 1 300 ? 20.427 -1.506 -35.972 1.00 90.00 300 ALA A N 1
ATOM 2349 C CA . ALA A 1 300 ? 20.910 -0.132 -36.054 1.00 90.00 300 ALA A CA 1
ATOM 2350 C C . ALA A 1 300 ? 19.786 0.858 -36.380 1.00 90.00 300 ALA A C 1
ATOM 2352 O O . ALA A 1 300 ? 19.731 1.923 -35.773 1.00 90.00 300 ALA A O 1
ATOM 2353 N N . ARG A 1 301 ? 18.854 0.504 -37.275 1.00 90.19 301 ARG A N 1
ATOM 2354 C CA . ARG A 1 301 ? 17.704 1.359 -37.603 1.00 90.19 301 ARG A CA 1
ATOM 2355 C C . ARG A 1 301 ? 16.794 1.605 -36.399 1.00 90.19 301 ARG A C 1
ATOM 2357 O O . ARG A 1 301 ? 16.428 2.753 -36.155 1.00 90.19 301 ARG A O 1
ATOM 2364 N N . GLU A 1 302 ? 16.433 0.553 -35.662 1.00 91.00 302 GLU A N 1
ATOM 2365 C CA . GLU A 1 302 ? 15.606 0.692 -34.453 1.00 91.00 302 GLU A CA 1
ATOM 2366 C C . GLU A 1 302 ? 16.358 1.492 -33.367 1.00 91.00 302 GLU A C 1
ATOM 2368 O O . GLU A 1 302 ? 15.785 2.389 -32.753 1.00 91.00 302 GLU A O 1
ATOM 2373 N N . LEU A 1 303 ? 17.663 1.243 -33.181 1.00 92.12 303 LEU A N 1
ATOM 2374 C CA . LEU A 1 303 ? 18.509 2.000 -32.246 1.00 92.12 303 LEU A CA 1
ATOM 2375 C C . LEU A 1 303 ? 18.604 3.483 -32.606 1.00 92.12 303 LEU A C 1
ATOM 2377 O O . LEU A 1 303 ? 18.492 4.326 -31.723 1.00 92.12 303 LEU A O 1
ATOM 2381 N N . THR A 1 304 ? 18.783 3.816 -33.886 1.00 91.88 304 THR A N 1
ATOM 2382 C CA . THR A 1 304 ? 18.799 5.207 -34.347 1.00 91.88 304 THR A CA 1
ATOM 2383 C C . THR A 1 304 ? 17.509 5.917 -33.954 1.00 91.88 304 THR A C 1
ATOM 2385 O O . THR A 1 304 ? 17.582 7.015 -33.411 1.00 91.88 304 THR A O 1
ATOM 2388 N N . TRP A 1 305 ? 16.351 5.289 -34.170 1.00 92.88 305 TRP A N 1
ATOM 2389 C CA . TRP A 1 305 ? 15.068 5.882 -33.800 1.00 92.88 305 TRP A CA 1
ATOM 2390 C C . TRP A 1 305 ? 14.963 6.145 -32.289 1.00 92.88 305 TRP A C 1
ATOM 2392 O O . TRP A 1 305 ? 14.565 7.238 -31.888 1.00 92.88 305 TRP A O 1
ATOM 2402 N N . ILE A 1 306 ? 15.388 5.190 -31.449 1.00 91.75 306 ILE A N 1
ATOM 2403 C CA . ILE A 1 306 ? 15.415 5.372 -29.987 1.00 91.75 306 ILE A CA 1
ATOM 2404 C C . ILE A 1 306 ? 16.372 6.512 -29.595 1.00 91.75 306 ILE A C 1
ATOM 2406 O O . ILE A 1 306 ? 16.017 7.367 -28.787 1.00 91.75 306 ILE A O 1
ATOM 2410 N N . CYS A 1 307 ? 17.572 6.563 -30.179 1.00 91.50 307 CYS A N 1
ATOM 2411 C CA . CYS A 1 307 ? 18.546 7.619 -29.901 1.00 91.50 307 CYS A CA 1
ATOM 2412 C C . CYS A 1 307 ? 18.021 9.005 -30.286 1.00 91.50 307 CYS A C 1
ATOM 2414 O O . CYS A 1 307 ? 18.200 9.946 -29.521 1.00 91.50 307 CYS A O 1
ATOM 2416 N N . GLU A 1 308 ? 17.353 9.144 -31.434 1.00 90.94 308 GLU A N 1
ATOM 2417 C CA . GLU A 1 308 ? 16.718 10.407 -31.834 1.00 90.94 308 GLU A CA 1
ATOM 2418 C C . GLU A 1 308 ? 15.595 10.809 -30.880 1.00 90.94 308 GLU A C 1
ATOM 2420 O O . GLU A 1 308 ? 15.484 11.981 -30.529 1.00 90.94 308 GLU A O 1
ATOM 2425 N N . HIS A 1 309 ? 14.802 9.842 -30.412 1.00 91.12 309 HIS A N 1
ATOM 2426 C CA . HIS A 1 309 ? 13.768 10.085 -29.409 1.00 91.12 309 HIS A CA 1
ATOM 2427 C C . HIS A 1 309 ? 14.347 10.617 -28.084 1.00 91.12 309 HIS A C 1
ATOM 2429 O O . HIS A 1 309 ? 13.714 11.436 -27.423 1.00 91.12 309 HIS A O 1
ATOM 2435 N N . TRP A 1 310 ? 15.560 10.196 -27.720 1.00 92.31 310 TRP A N 1
ATOM 2436 C CA . TRP A 1 310 ? 16.297 10.683 -26.547 1.00 92.31 310 TRP A CA 1
ATOM 2437 C C . TRP A 1 310 ? 17.212 11.886 -26.820 1.00 92.31 310 TRP A C 1
ATOM 2439 O O . TRP A 1 310 ? 18.050 12.202 -25.978 1.00 92.31 310 TRP A O 1
ATOM 2449 N N . ASP A 1 311 ? 17.110 12.530 -27.986 1.00 91.00 311 ASP A N 1
ATOM 2450 C CA . ASP A 1 311 ? 17.972 13.651 -28.403 1.00 91.00 311 ASP A CA 1
ATOM 2451 C C . ASP A 1 311 ? 19.486 13.311 -28.458 1.00 91.00 311 ASP A C 1
ATOM 2453 O O . ASP A 1 311 ? 20.366 14.170 -28.417 1.00 91.00 311 ASP A O 1
ATOM 2457 N N . ARG A 1 312 ? 19.832 12.025 -28.610 1.00 92.12 312 ARG A N 1
ATOM 2458 C CA . ARG A 1 312 ? 21.211 11.521 -28.778 1.00 92.12 312 ARG A CA 1
ATOM 2459 C C . ARG A 1 312 ? 21.611 11.499 -30.255 1.00 92.12 312 ARG A C 1
ATOM 2461 O O . ARG A 1 312 ? 21.940 10.454 -30.824 1.00 92.12 312 ARG A O 1
ATOM 2468 N N . ILE A 1 313 ? 21.582 12.672 -30.888 1.00 90.44 313 ILE A N 1
ATOM 2469 C CA . ILE A 1 313 ? 21.736 12.830 -32.345 1.00 90.44 313 ILE A CA 1
ATOM 2470 C C . ILE A 1 313 ? 23.097 12.340 -32.867 1.00 90.44 313 ILE A C 1
ATOM 2472 O O . ILE A 1 313 ? 23.168 11.711 -33.924 1.00 90.44 313 ILE A O 1
ATOM 2476 N N . GLU A 1 314 ? 24.187 12.575 -32.134 1.00 90.81 314 GLU A N 1
ATOM 2477 C CA . GLU A 1 314 ? 25.527 12.127 -32.547 1.00 90.81 314 GLU A CA 1
ATOM 2478 C C . GLU A 1 314 ? 25.618 10.601 -32.660 1.00 90.81 314 GLU A C 1
ATOM 2480 O O . GLU A 1 314 ? 26.170 10.058 -33.621 1.00 90.81 314 GLU A O 1
ATOM 2485 N N . GLU A 1 315 ? 25.020 9.895 -31.705 1.00 90.19 315 GLU A N 1
ATOM 2486 C CA . GLU A 1 315 ? 24.985 8.440 -31.699 1.00 90.19 315 GLU A CA 1
ATOM 2487 C C . GLU A 1 315 ? 24.073 7.888 -32.793 1.00 90.19 315 GLU A C 1
ATOM 2489 O O . GLU A 1 315 ? 24.459 6.958 -33.505 1.00 90.19 315 GLU A O 1
ATOM 2494 N N . ALA A 1 316 ? 22.904 8.504 -32.987 1.00 89.75 316 ALA A N 1
ATOM 2495 C CA . ALA A 1 316 ? 22.001 8.177 -34.085 1.00 89.75 316 ALA A CA 1
ATOM 2496 C C . ALA A 1 316 ? 22.702 8.290 -35.452 1.00 89.75 316 ALA A C 1
ATOM 2498 O O . ALA A 1 316 ? 22.584 7.390 -36.289 1.00 89.75 316 ALA A O 1
ATOM 2499 N N . ASN A 1 317 ? 23.484 9.356 -35.656 1.00 89.56 317 ASN A N 1
ATOM 2500 C CA . ASN A 1 317 ? 24.263 9.574 -36.875 1.00 89.56 317 ASN A CA 1
ATOM 2501 C C . ASN A 1 317 ? 25.407 8.564 -37.030 1.00 89.56 317 ASN A C 1
ATOM 2503 O O . ASN A 1 317 ? 25.629 8.058 -38.130 1.00 89.56 317 ASN A O 1
ATOM 2507 N N . SER A 1 318 ? 26.099 8.220 -35.942 1.00 90.31 318 SER A N 1
ATOM 2508 C CA . SER A 1 318 ? 27.147 7.189 -35.942 1.00 90.31 318 SER A CA 1
ATOM 2509 C C . SER A 1 318 ? 26.600 5.819 -36.356 1.00 90.31 318 SER A C 1
ATOM 2511 O O . SER A 1 318 ? 27.204 5.138 -37.187 1.00 90.31 318 SER A O 1
ATOM 2513 N N . LEU A 1 319 ? 25.429 5.431 -35.840 1.00 88.69 319 LEU A N 1
ATOM 2514 C CA . LEU A 1 319 ? 24.750 4.186 -36.211 1.00 88.69 319 LEU A CA 1
ATOM 2515 C C . LEU A 1 319 ? 24.337 4.179 -37.691 1.00 88.69 319 LEU A C 1
ATOM 2517 O O . LEU A 1 319 ? 24.600 3.196 -38.385 1.00 88.69 319 LEU A O 1
ATOM 2521 N N . ARG A 1 320 ? 23.777 5.288 -38.197 1.00 85.69 320 ARG A N 1
ATOM 2522 C CA . ARG A 1 320 ? 23.431 5.453 -39.623 1.00 85.69 320 ARG A CA 1
ATOM 2523 C C . ARG A 1 320 ? 24.636 5.355 -40.539 1.00 85.69 320 ARG A C 1
ATOM 2525 O O . ARG A 1 320 ? 24.554 4.715 -41.576 1.00 85.69 320 ARG A O 1
ATOM 2532 N N . PHE A 1 321 ? 25.741 5.999 -40.182 1.00 87.06 321 PHE A N 1
ATOM 2533 C CA . PHE A 1 321 ? 26.934 5.991 -41.021 1.00 87.06 321 PHE A CA 1
ATOM 2534 C C . PHE A 1 321 ? 27.574 4.601 -41.077 1.00 87.06 321 PHE A C 1
ATOM 2536 O O . PHE A 1 321 ? 28.067 4.184 -42.118 1.00 87.06 321 PHE A O 1
ATOM 2543 N N . ARG A 1 322 ? 27.565 3.878 -39.953 1.00 86.50 322 ARG A N 1
ATOM 2544 C CA . ARG A 1 322 ? 28.266 2.596 -39.824 1.00 86.50 322 ARG A CA 1
ATOM 2545 C C . ARG A 1 322 ? 27.465 1.399 -40.348 1.00 86.50 322 ARG A C 1
ATOM 2547 O O . ARG A 1 322 ? 28.075 0.415 -40.747 1.00 86.50 322 ARG A O 1
ATOM 2554 N N . TYR A 1 323 ? 26.133 1.478 -40.324 1.00 83.31 323 TYR A N 1
ATOM 2555 C CA . TYR A 1 323 ? 25.226 0.373 -40.677 1.00 83.31 323 TYR A CA 1
ATOM 2556 C C . TYR A 1 323 ? 24.075 0.790 -41.606 1.00 83.31 323 TYR A C 1
ATOM 2558 O O . TYR A 1 323 ? 23.100 0.052 -41.754 1.00 83.31 323 TYR A O 1
ATOM 2566 N N . GLY A 1 324 ? 24.139 1.989 -42.187 1.00 67.94 324 GLY A N 1
ATOM 2567 C CA . GLY A 1 324 ? 23.185 2.428 -43.201 1.00 67.94 324 GLY A CA 1
ATOM 2568 C C . GLY A 1 324 ? 23.283 1.560 -44.456 1.00 67.94 324 GLY A C 1
ATOM 2569 O O . GLY A 1 324 ? 24.326 0.947 -44.688 1.00 67.94 324 GLY A O 1
ATOM 2570 N N . PRO A 1 325 ? 22.215 1.488 -45.271 1.00 57.44 325 PRO A N 1
ATOM 2571 C CA . PRO A 1 325 ? 22.310 0.815 -46.558 1.00 57.44 325 PRO A CA 1
ATOM 2572 C C . PRO A 1 325 ? 23.454 1.440 -47.363 1.00 57.44 325 PRO A C 1
ATOM 2574 O O . PRO A 1 325 ? 23.587 2.668 -47.380 1.00 57.44 325 PRO A O 1
ATOM 2577 N N . GLU A 1 326 ? 24.262 0.604 -48.026 1.00 49.19 326 GLU A N 1
ATOM 2578 C CA . GLU A 1 326 ? 25.175 1.069 -49.075 1.00 49.19 326 GLU A CA 1
ATOM 2579 C C . GLU A 1 326 ? 24.386 2.028 -49.978 1.00 49.19 326 GLU A C 1
ATOM 2581 O O . GLU A 1 326 ? 23.243 1.701 -50.333 1.00 49.19 326 GLU A O 1
ATOM 2586 N N . PRO A 1 327 ? 24.915 3.221 -50.308 1.00 43.69 327 PRO A N 1
ATOM 2587 C CA . PRO A 1 327 ? 24.241 4.100 -51.243 1.00 43.69 327 PRO A CA 1
ATOM 2588 C C . PRO A 1 327 ? 23.986 3.282 -52.504 1.00 43.69 327 PRO A C 1
ATOM 2590 O O . PRO A 1 327 ? 24.927 2.867 -53.175 1.00 43.69 327 PRO A O 1
ATOM 2593 N N . SER A 1 328 ? 22.710 2.998 -52.782 1.00 43.41 328 SER A N 1
ATOM 2594 C CA . SER A 1 328 ? 22.291 2.348 -54.018 1.00 43.41 328 SER A CA 1
ATOM 2595 C C . SER A 1 328 ? 22.999 3.075 -55.146 1.00 43.41 328 SER A C 1
ATOM 2597 O O . SER A 1 328 ? 22.831 4.299 -55.222 1.00 43.41 328 SER A O 1
ATOM 2599 N N . GLU A 1 329 ? 23.814 2.347 -55.925 1.00 42.38 329 GLU A N 1
ATOM 2600 C CA . GLU A 1 329 ? 24.544 2.879 -57.075 1.00 42.38 329 GLU A CA 1
ATOM 2601 C C . GLU A 1 329 ? 23.666 3.925 -57.740 1.00 42.38 329 GLU A C 1
ATOM 2603 O O . GLU A 1 329 ? 22.559 3.635 -58.203 1.00 42.38 329 GLU A O 1
ATOM 2608 N N . GLN A 1 330 ? 24.127 5.171 -57.674 1.00 41.03 330 GLN A N 1
ATOM 2609 C CA . GLN A 1 330 ? 23.497 6.277 -58.356 1.00 41.03 330 GLN A CA 1
ATOM 2610 C C . GLN A 1 330 ? 23.409 5.827 -59.814 1.00 41.03 330 GLN A C 1
ATOM 2612 O O . GLN A 1 330 ? 24.442 5.711 -60.473 1.00 41.03 330 GLN A O 1
ATOM 2617 N N . LEU A 1 331 ? 22.204 5.475 -60.284 1.00 44.69 331 LEU A N 1
ATOM 2618 C CA . LEU A 1 331 ? 21.973 5.170 -61.691 1.00 44.69 331 LEU A CA 1
ATOM 2619 C C . LEU A 1 331 ? 22.595 6.326 -62.459 1.00 44.69 331 LEU A C 1
ATOM 2621 O O . LEU A 1 331 ? 22.164 7.469 -62.285 1.00 44.69 331 LEU A O 1
ATOM 2625 N N . ALA A 1 332 ? 23.654 6.023 -63.212 1.00 42.12 332 ALA A N 1
ATOM 2626 C CA . ALA A 1 332 ? 24.364 6.999 -64.010 1.00 42.12 332 ALA A CA 1
ATOM 2627 C C . ALA A 1 332 ? 23.328 7.691 -64.898 1.00 42.12 332 ALA A C 1
ATOM 2629 O O . ALA A 1 332 ? 22.797 7.105 -65.842 1.00 42.12 332 ALA A O 1
ATOM 2630 N N . LEU A 1 333 ? 22.974 8.921 -64.531 1.00 45.00 333 LEU A N 1
ATOM 2631 C CA . LEU A 1 333 ? 22.221 9.806 -65.396 1.00 45.00 333 LEU A CA 1
ATOM 2632 C C . LEU A 1 333 ? 23.203 10.212 -66.493 1.00 45.00 333 LEU A C 1
ATOM 2634 O O . LEU A 1 333 ? 24.077 11.030 -66.236 1.00 45.00 333 LEU A O 1
ATOM 2638 N N . PHE A 1 334 ? 23.067 9.507 -67.621 1.00 46.78 334 PHE A N 1
ATOM 2639 C CA . PHE A 1 334 ? 23.571 9.750 -68.979 1.00 46.78 334 PHE A CA 1
ATOM 2640 C C . PHE A 1 334 ? 24.720 10.746 -69.166 1.00 46.78 334 PHE A C 1
ATOM 2642 O O . PHE A 1 334 ? 24.514 11.956 -68.921 1.00 46.78 334 PHE A O 1
#

Solvent-accessible surface area (backbone atoms only — not comparable to full-atom values): 18014 Å² total; per-residue (Å²): 114,69,64,43,36,34,25,37,28,30,21,71,93,45,43,68,58,51,51,53,47,38,57,47,38,43,68,51,40,86,37,47,61,43,47,78,82,18,46,48,49,96,93,59,46,56,65,61,40,49,66,73,33,42,87,29,46,23,34,38,40,45,37,24,62,83,31,39,59,96,67,81,59,62,90,64,47,48,53,50,73,51,53,47,28,54,72,57,63,26,43,66,34,40,35,34,57,43,86,55,73,72,68,73,72,55,66,78,51,36,55,40,75,24,62,88,43,53,69,59,36,51,53,50,53,47,26,36,54,48,35,28,59,76,43,98,53,69,71,67,96,69,86,75,63,76,90,45,44,69,54,38,64,41,39,53,72,36,51,32,78,47,80,46,50,32,70,57,52,52,53,47,51,62,73,48,44,50,53,26,81,42,71,47,80,42,62,23,47,98,54,52,64,31,51,44,46,42,52,52,29,54,79,70,72,50,79,37,70,47,51,51,69,57,36,29,49,55,50,26,59,54,36,20,77,33,41,32,37,39,33,38,25,21,53,54,74,68,45,53,74,55,55,66,44,79,51,42,25,12,39,40,38,19,81,40,67,78,52,83,72,87,78,76,94,43,73,70,51,35,52,48,29,47,75,67,30,25,37,34,34,22,47,55,51,34,52,53,36,34,75,72,61,52,61,39,48,60,32,34,51,56,46,23,53,54,27,49,75,69,69,36,51,71,59,21,50,52,35,43,72,76,42,44,78,76,80,70,75,74,75,80,79,127